Protein AF-A0A834KJ62-F1 (afdb_monomer)

Solvent-accessible surface area (backbone atoms only — not comparable to full-atom values): 16023 Å² total; per-residue (Å²): 138,80,84,69,92,61,85,84,54,62,65,62,52,54,47,49,52,50,50,52,52,50,51,53,49,52,54,54,53,52,51,51,51,50,52,54,55,56,50,65,75,70,58,94,83,66,61,70,68,59,56,52,49,53,50,54,64,64,46,53,60,53,54,55,52,50,54,50,51,51,54,52,52,50,53,53,52,52,52,37,53,55,49,54,51,51,47,53,53,50,50,55,52,54,51,60,69,68,33,67,65,63,60,49,52,66,72,54,63,88,76,61,90,85,70,48,72,62,58,53,49,53,52,51,50,53,51,51,52,51,50,54,50,50,52,50,52,53,50,53,50,52,52,51,50,49,52,51,49,52,49,35,63,70,44,14,59,56,50,50,53,52,50,51,51,40,49,53,52,41,37,53,42,54,52,48,52,53,50,51,66,74,68,63,84,61,91,64,60,68,62,58,48,53,53,46,52,48,53,43,49,51,44,49,49,50,52,50,51,54,40,51,53,47,39,53,40,51,49,58,53,48,60,46,29,69,76,63,80,52,86,85,86,75,67,37,40,78,78,78,44,65,54,44,76,66,47,55,55,52,50,53,50,50,38,51,52,54,46,53,50,51,52,66,56,58,54,53,60,58,54,54,51,53,53,53,54,52,57,55,65,73,72,110

Radius of gyration: 29.75 Å; Cα contacts (8 Å, |Δi|>4): 118; chains: 1; bounding box: 69×36×101 Å

pLDDT: mean 71.46, std 13.1, range [34.88, 92.62]

Structure (mmCIF, N/CA/C/O backbone):
data_AF-A0A834KJ62-F1
#
_entry.id   AF-A0A834KJ62-F1
#
loop_
_atom_site.group_PDB
_atom_site.id
_atom_site.type_symbol
_atom_site.label_atom_id
_atom_site.label_alt_id
_atom_site.label_comp_id
_atom_site.label_asym_id
_atom_site.label_entity_id
_atom_site.label_seq_id
_atom_site.pdbx_PDB_ins_code
_atom_site.Cartn_x
_atom_site.Cartn_y
_atom_site.Cartn_z
_atom_site.occupancy
_atom_site.B_iso_or_equiv
_atom_site.auth_seq_id
_atom_site.auth_comp_id
_atom_site.auth_asym_id
_atom_site.auth_atom_id
_atom_site.pdbx_PDB_model_num
ATOM 1 N N . MET A 1 1 ? -30.136 5.706 18.832 1.00 42.25 1 MET A N 1
ATOM 2 C CA . MET A 1 1 ? -28.657 5.672 18.931 1.00 42.25 1 MET A CA 1
ATOM 3 C C . MET A 1 1 ? -28.127 7.107 19.069 1.00 42.25 1 MET A C 1
ATOM 5 O O . MET A 1 1 ? -26.977 7.370 18.743 1.00 42.25 1 MET A O 1
ATOM 9 N N . ASP A 1 2 ? -28.955 8.012 19.619 1.00 34.88 2 ASP A N 1
ATOM 10 C CA . ASP A 1 2 ? -28.963 9.443 19.258 1.00 34.88 2 ASP A CA 1
ATOM 11 C C . ASP A 1 2 ? -28.634 10.376 20.434 1.00 34.88 2 ASP A C 1
ATOM 13 O O . ASP A 1 2 ? -28.698 11.594 20.314 1.00 34.88 2 ASP A O 1
ATOM 17 N N . GLU A 1 3 ? -28.251 9.825 21.588 1.00 39.47 3 GLU A N 1
ATOM 18 C CA . GLU A 1 3 ? -27.900 10.627 22.772 1.00 39.47 3 GLU A CA 1
ATOM 19 C C . GLU A 1 3 ? -26.407 10.962 22.875 1.00 39.47 3 GLU A C 1
ATOM 21 O O . GLU A 1 3 ? -25.995 11.725 23.749 1.00 39.47 3 GLU A O 1
ATOM 26 N N . LEU A 1 4 ? -25.571 10.437 21.977 1.00 44.69 4 LEU A N 1
ATOM 27 C CA . LEU A 1 4 ? -24.170 10.836 21.896 1.00 44.69 4 LEU A CA 1
ATOM 28 C C . LEU A 1 4 ? -24.024 11.949 20.864 1.00 44.69 4 LEU A C 1
ATOM 30 O O . LEU A 1 4 ? -23.833 11.683 19.682 1.00 44.69 4 LEU A O 1
ATOM 34 N N . LYS A 1 5 ? -24.097 13.200 21.339 1.00 43.69 5 LYS A N 1
ATOM 35 C CA . LYS A 1 5 ? -23.719 14.414 20.596 1.00 43.69 5 LYS A CA 1
ATOM 36 C C . LYS A 1 5 ? -22.241 14.345 20.189 1.00 43.69 5 LYS A C 1
ATOM 38 O O . LYS A 1 5 ? -21.373 14.933 20.826 1.00 43.69 5 LYS A O 1
ATOM 43 N N . VAL A 1 6 ? -21.957 13.595 19.137 1.00 52.00 6 VAL A N 1
ATOM 44 C CA . VAL A 1 6 ? -20.685 13.573 18.419 1.00 52.00 6 VAL A CA 1
ATOM 45 C C . VAL A 1 6 ? -20.952 14.284 17.094 1.00 52.00 6 VAL A C 1
ATOM 47 O O . VAL A 1 6 ? -21.962 13.979 16.462 1.00 52.00 6 VAL A O 1
ATOM 50 N N . PRO A 1 7 ? -20.122 15.252 16.666 1.00 47.78 7 PRO A N 1
ATOM 51 C CA . PRO A 1 7 ? -20.409 16.030 15.467 1.00 47.78 7 PRO A CA 1
ATOM 52 C C . PRO A 1 7 ? -20.560 15.110 14.249 1.00 47.78 7 PRO A C 1
ATOM 54 O O . PRO A 1 7 ? -19.663 14.324 13.933 1.00 47.78 7 PRO A O 1
ATOM 57 N N . GLU A 1 8 ? -21.701 15.233 13.569 1.00 54.62 8 GLU A N 1
ATOM 58 C CA . GLU A 1 8 ? -22.113 14.494 12.368 1.00 54.62 8 GLU A CA 1
ATOM 59 C C . GLU A 1 8 ? -21.290 14.887 11.124 1.00 54.62 8 GLU A C 1
ATOM 61 O O . GLU A 1 8 ? -21.818 15.181 10.058 1.00 54.62 8 GLU A O 1
ATOM 66 N N . ASN A 1 9 ? -19.961 14.889 11.219 1.00 56.56 9 ASN A N 1
ATOM 67 C CA . ASN A 1 9 ? -19.070 15.232 10.106 1.00 56.56 9 ASN A CA 1
ATOM 68 C C . ASN A 1 9 ? -18.623 14.002 9.291 1.00 56.56 9 ASN A C 1
ATOM 70 O O . ASN A 1 9 ? -17.607 14.021 8.599 1.00 56.56 9 ASN A O 1
ATOM 74 N N . TYR A 1 10 ? -19.379 12.901 9.362 1.00 55.84 10 TYR A N 1
ATOM 75 C CA . TYR A 1 10 ? -19.078 11.677 8.612 1.00 55.84 10 TYR A CA 1
ATOM 76 C C . TYR A 1 10 ? -19.325 11.846 7.114 1.00 55.84 10 TYR A C 1
ATOM 78 O O . TYR A 1 10 ? -18.516 11.405 6.298 1.00 55.84 10 TYR A O 1
ATOM 86 N N . ALA A 1 11 ? -20.432 12.500 6.751 1.00 58.38 11 ALA A N 1
ATOM 87 C CA . ALA A 1 11 ? -20.817 12.680 5.358 1.00 58.38 11 ALA A CA 1
ATOM 88 C C . ALA A 1 11 ? -19.858 13.628 4.627 1.00 58.38 11 ALA A C 1
ATOM 90 O O . ALA A 1 11 ? -19.481 13.360 3.491 1.00 58.38 11 ALA A O 1
ATOM 91 N N . SER A 1 12 ? -19.416 14.706 5.277 1.00 58.72 12 SER A N 1
ATOM 92 C CA . SER A 1 12 ? -18.475 15.677 4.705 1.00 58.72 12 SER A CA 1
ATOM 93 C C . SER A 1 12 ? -17.077 15.081 4.512 1.00 58.72 12 SER A C 1
ATOM 95 O O . SER A 1 12 ? -16.474 15.263 3.455 1.00 58.72 12 SER A O 1
ATOM 97 N N . LEU A 1 13 ? -16.586 14.296 5.475 1.00 61.84 13 LEU A N 1
ATOM 98 C CA . LEU A 1 13 ? -15.266 13.671 5.396 1.00 61.84 13 LEU A CA 1
ATOM 99 C C . LEU A 1 13 ? -15.230 12.481 4.425 1.00 61.84 13 LEU A C 1
ATOM 101 O O . LEU A 1 13 ? -14.272 12.339 3.668 1.00 61.84 13 LEU A O 1
ATOM 105 N N . SER A 1 14 ? -16.282 11.654 4.394 1.00 60.53 14 SER A N 1
ATOM 106 C CA . SER A 1 14 ? -16.424 10.590 3.391 1.00 60.53 14 SER A CA 1
ATOM 107 C C . SER A 1 14 ? -16.535 11.171 1.979 1.00 60.53 14 SER A C 1
ATOM 109 O O . SER A 1 14 ? -15.870 10.677 1.071 1.00 60.53 14 SER A O 1
ATOM 111 N N . ARG A 1 15 ? -17.286 12.267 1.798 1.00 63.56 15 ARG A N 1
ATOM 112 C CA . ARG A 1 15 ? -17.341 12.994 0.520 1.00 63.56 15 ARG A CA 1
ATOM 113 C C . ARG A 1 15 ? -15.974 13.541 0.123 1.00 63.56 15 ARG A C 1
ATOM 115 O O . ARG A 1 15 ? -15.580 13.355 -1.019 1.00 63.56 15 ARG A O 1
ATOM 122 N N . TYR A 1 16 ? -15.226 14.139 1.050 1.00 71.81 16 TYR A N 1
ATOM 123 C CA . TYR A 1 16 ? -13.869 14.619 0.777 1.00 71.81 16 TYR A CA 1
ATOM 124 C C . TYR A 1 16 ? -12.934 13.484 0.336 1.00 71.81 16 TYR A C 1
ATOM 126 O O . TYR A 1 16 ? -12.207 13.629 -0.640 1.00 71.81 16 TYR A O 1
ATOM 134 N N . GLN A 1 17 ? -12.989 12.324 0.994 1.00 67.19 17 GLN A N 1
ATOM 135 C CA . GLN A 1 17 ? -12.165 11.170 0.620 1.00 67.19 17 GLN A CA 1
ATOM 136 C C . GLN A 1 17 ? -12.540 10.593 -0.749 1.00 67.19 17 GLN A C 1
ATOM 138 O O . GLN A 1 17 ? -11.642 10.253 -1.517 1.00 67.19 17 GLN A O 1
ATOM 143 N N . CYS A 1 18 ? -13.832 10.543 -1.084 1.00 66.88 18 CYS A N 1
ATOM 144 C CA . CYS A 1 18 ? -14.279 10.175 -2.426 1.00 66.88 18 CYS A CA 1
ATOM 145 C C . CYS A 1 18 ? -13.816 11.191 -3.474 1.00 66.88 18 CYS A C 1
ATOM 147 O O . CYS A 1 18 ? -13.305 10.787 -4.509 1.00 66.88 18 CYS A O 1
ATOM 149 N N . ILE A 1 19 ? -13.913 12.495 -3.197 1.00 72.62 19 ILE A N 1
ATOM 150 C CA . ILE A 1 19 ? -13.455 13.548 -4.116 1.00 72.62 19 ILE A CA 1
ATOM 151 C C . ILE A 1 19 ? -11.943 13.451 -4.346 1.00 72.62 19 ILE A C 1
ATOM 153 O O . ILE A 1 19 ? -11.498 13.511 -5.487 1.00 72.62 19 ILE A O 1
ATOM 157 N N . VAL A 1 20 ? -11.150 13.243 -3.291 1.00 72.25 20 VAL A N 1
ATOM 158 C CA . VAL A 1 20 ? -9.691 13.078 -3.397 1.00 72.25 20 VAL A CA 1
ATOM 159 C C . VAL A 1 20 ? -9.326 11.802 -4.160 1.00 72.25 20 VAL A C 1
ATOM 161 O O . VAL A 1 20 ? -8.436 11.840 -5.004 1.00 72.25 20 VAL A O 1
ATOM 164 N N . GLY A 1 21 ? -10.018 10.687 -3.906 1.00 67.25 21 GLY A N 1
ATOM 165 C CA . GLY A 1 21 ? -9.810 9.434 -4.637 1.00 67.25 21 GLY A CA 1
ATOM 166 C C . GLY A 1 21 ? -10.155 9.557 -6.121 1.00 67.25 21 GLY A C 1
ATOM 167 O O . GLY A 1 21 ? -9.369 9.147 -6.972 1.00 67.25 21 GLY A O 1
ATOM 168 N N . VAL A 1 22 ? -11.283 10.200 -6.432 1.00 71.50 22 VAL A N 1
ATOM 169 C CA . VAL A 1 22 ? -11.714 10.494 -7.804 1.00 71.50 22 VAL A CA 1
ATOM 170 C C . VAL A 1 22 ? -10.705 11.415 -8.492 1.00 71.50 22 VAL A C 1
ATOM 172 O O . VAL A 1 22 ? -10.257 11.112 -9.593 1.00 71.50 22 VAL A O 1
ATOM 175 N N . PHE A 1 23 ? -10.259 12.482 -7.831 1.00 76.81 23 PHE A N 1
ATOM 176 C CA . PHE A 1 23 ? -9.253 13.392 -8.377 1.00 76.81 23 PHE A CA 1
ATOM 177 C C . PHE A 1 23 ? -7.919 12.685 -8.665 1.00 76.81 23 PHE A C 1
ATOM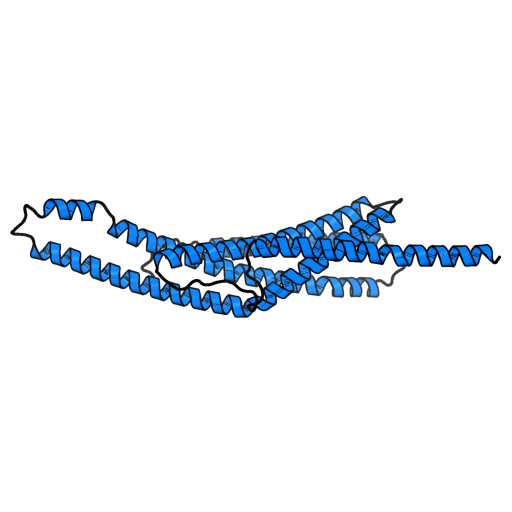 179 O O . PHE A 1 23 ? -7.372 12.834 -9.754 1.00 76.81 23 PHE A O 1
ATOM 186 N N . LEU A 1 24 ? -7.429 11.858 -7.734 1.00 69.25 24 LEU A N 1
ATOM 187 C CA . LEU A 1 24 ? -6.231 11.037 -7.942 1.00 69.25 24 LEU A CA 1
ATOM 188 C C . LEU A 1 24 ? -6.406 10.063 -9.112 1.00 69.25 24 LEU A C 1
ATOM 190 O O . LEU A 1 24 ? -5.485 9.909 -9.907 1.00 69.25 24 LEU A O 1
ATOM 194 N N . SER A 1 25 ? -7.585 9.450 -9.253 1.00 70.12 25 SER A N 1
ATOM 195 C CA . SER A 1 25 ? -7.869 8.544 -10.373 1.00 70.12 25 SER A CA 1
ATOM 196 C C . SER A 1 25 ? -7.876 9.267 -11.718 1.00 70.12 25 SER A C 1
ATOM 198 O O . SER A 1 25 ? -7.256 8.785 -12.659 1.00 70.12 25 SER A O 1
ATOM 200 N N . PHE A 1 26 ? -8.469 10.462 -11.797 1.00 73.75 26 PHE A N 1
ATOM 201 C CA . PHE A 1 26 ? -8.450 11.283 -13.009 1.00 73.75 26 PHE A CA 1
ATOM 202 C C . PHE A 1 26 ? -7.041 11.763 -13.366 1.00 73.75 26 PHE A C 1
ATOM 204 O O . PHE A 1 26 ? -6.698 11.807 -14.544 1.00 73.75 26 PHE A O 1
ATOM 211 N N . LEU A 1 27 ? -6.211 12.082 -12.370 1.00 72.38 27 LEU A N 1
ATOM 212 C CA . LEU A 1 27 ? -4.834 12.525 -12.587 1.00 72.38 27 LEU A CA 1
ATOM 213 C C . LEU A 1 27 ? -3.965 11.391 -13.157 1.00 72.38 27 LEU A C 1
ATOM 215 O O . LEU A 1 27 ? -3.217 11.610 -14.104 1.00 72.38 27 LEU A O 1
ATOM 219 N N . ILE A 1 28 ? -4.129 10.165 -12.651 1.00 70.25 28 ILE A N 1
ATOM 220 C CA . ILE A 1 28 ? -3.455 8.964 -13.177 1.00 70.25 28 ILE A CA 1
ATOM 221 C C . ILE A 1 28 ? -3.936 8.649 -14.599 1.00 70.25 28 ILE A C 1
ATOM 223 O O . ILE A 1 28 ? -3.129 8.365 -15.480 1.00 70.25 28 ILE A O 1
ATOM 227 N N . LEU A 1 29 ? -5.245 8.747 -14.843 1.00 71.31 29 LEU A N 1
ATOM 228 C CA . LEU A 1 29 ? -5.850 8.463 -16.146 1.00 71.31 29 LEU A CA 1
ATOM 229 C C . LEU A 1 29 ? -5.430 9.496 -17.208 1.00 71.31 29 LEU A C 1
ATOM 231 O O . LEU A 1 29 ? -5.171 9.132 -18.352 1.00 71.31 29 LEU A O 1
ATOM 235 N N . GLY A 1 30 ? -5.286 10.767 -16.818 1.00 70.44 30 GLY A N 1
ATOM 236 C CA . GLY A 1 30 ? -4.768 11.836 -17.675 1.00 70.44 30 GLY A CA 1
ATOM 237 C C . GLY A 1 30 ? -3.286 11.677 -18.024 1.00 70.44 30 GLY A C 1
ATOM 238 O O . GLY A 1 30 ? -2.901 11.911 -19.167 1.00 70.44 30 GLY A O 1
ATOM 239 N N . LEU A 1 31 ? -2.456 11.231 -17.078 1.00 65.88 31 LEU A N 1
ATOM 240 C CA . LEU A 1 31 ? -1.035 10.963 -17.334 1.00 65.88 31 LEU A CA 1
ATOM 241 C C . LEU A 1 31 ? -0.834 9.731 -18.221 1.00 65.88 31 LEU A C 1
ATOM 243 O O . LEU A 1 31 ? -0.012 9.763 -19.132 1.00 65.88 31 LEU A O 1
ATOM 247 N N . TYR A 1 32 ? -1.654 8.700 -18.028 1.00 70.38 32 TYR A N 1
ATOM 248 C CA . TYR A 1 32 ? -1.692 7.523 -18.892 1.00 70.38 32 TYR A CA 1
ATOM 249 C C . TYR A 1 32 ? -2.123 7.864 -20.328 1.00 70.38 32 TYR A C 1
ATOM 251 O O . TYR A 1 32 ? -1.510 7.399 -21.287 1.00 70.38 32 TYR A O 1
ATOM 259 N N . LEU A 1 33 ? -3.133 8.728 -20.494 1.00 67.44 33 LEU A N 1
ATOM 260 C CA . LEU A 1 33 ? -3.510 9.273 -21.804 1.00 67.44 33 LEU A CA 1
ATOM 261 C C . LEU A 1 33 ? -2.358 10.065 -22.440 1.00 67.44 33 LEU A C 1
ATOM 263 O O . LEU A 1 33 ? -2.152 9.974 -23.646 1.00 67.44 33 LEU A O 1
ATOM 267 N N . GLY A 1 34 ? -1.586 10.802 -21.636 1.00 66.50 34 GLY A N 1
ATOM 268 C CA . GLY A 1 34 ? -0.380 11.497 -22.085 1.00 66.50 34 GLY A CA 1
ATOM 269 C C . GLY A 1 34 ? 0.716 10.547 -22.580 1.00 66.50 34 GLY A C 1
ATOM 270 O O . GLY A 1 34 ? 1.279 10.778 -23.649 1.00 66.50 34 GLY A O 1
ATOM 271 N N . GLU A 1 35 ? 0.979 9.457 -21.853 1.00 67.25 35 GLU A N 1
ATOM 272 C CA . GLU A 1 35 ? 1.913 8.403 -22.280 1.00 67.25 35 GLU A CA 1
ATOM 273 C C . GLU A 1 35 ? 1.444 7.728 -23.578 1.00 67.25 35 GLU A C 1
ATOM 275 O O . GLU A 1 35 ? 2.234 7.603 -24.514 1.00 67.25 35 GLU A O 1
ATOM 280 N N . ALA A 1 36 ? 0.156 7.385 -23.680 1.00 64.81 36 ALA A N 1
ATOM 281 C CA . ALA A 1 36 ? -0.435 6.775 -24.874 1.00 64.81 36 ALA A CA 1
ATOM 282 C C . ALA A 1 36 ? -0.345 7.674 -26.112 1.00 64.81 36 ALA A C 1
ATOM 284 O O . ALA A 1 36 ? 0.004 7.206 -27.195 1.00 64.81 36 ALA A O 1
ATOM 285 N N . LEU A 1 37 ? -0.594 8.975 -25.949 1.00 65.69 37 LEU A N 1
ATOM 286 C CA . LEU A 1 37 ? -0.433 9.953 -27.026 1.00 65.69 37 LEU A CA 1
ATOM 287 C C . LEU A 1 37 ? 1.038 10.127 -27.425 1.00 65.69 37 LEU A C 1
ATOM 289 O O . LEU A 1 37 ? 1.331 10.281 -28.606 1.00 65.69 37 LEU A O 1
ATOM 293 N N . SER A 1 38 ? 1.967 10.055 -26.466 1.00 62.50 38 SER A N 1
ATOM 294 C CA . SER A 1 38 ? 3.403 10.177 -26.746 1.00 62.50 38 SER A CA 1
ATOM 295 C C . SER A 1 38 ? 3.986 8.971 -27.491 1.00 62.50 38 SER A C 1
ATOM 297 O O . SER A 1 38 ? 4.885 9.146 -28.307 1.00 62.50 38 SER A O 1
ATOM 299 N N . LEU A 1 39 ? 3.458 7.767 -27.254 1.00 61.03 39 LEU A N 1
ATOM 300 C CA . LEU A 1 39 ? 3.828 6.546 -27.978 1.00 61.03 39 LEU A CA 1
ATOM 301 C C . LEU A 1 39 ? 3.234 6.515 -29.392 1.00 61.03 39 LEU A C 1
ATOM 303 O O . LEU A 1 39 ? 3.897 6.061 -30.322 1.00 61.03 39 LEU A O 1
ATOM 307 N N . TYR A 1 40 ? 2.037 7.082 -29.577 1.00 63.12 40 TYR A N 1
ATOM 308 C CA . TYR A 1 40 ? 1.414 7.232 -30.896 1.00 63.12 40 TYR A CA 1
ATOM 309 C C . TYR A 1 40 ? 2.229 8.129 -31.850 1.00 63.12 40 TYR A C 1
ATOM 311 O O . TYR A 1 40 ? 2.177 7.945 -33.062 1.00 63.12 40 TYR A O 1
ATOM 319 N N . GLU A 1 41 ? 3.021 9.074 -31.326 1.00 60.59 41 GLU A N 1
ATOM 320 C CA . GLU A 1 41 ? 3.935 9.897 -32.136 1.00 60.59 41 GLU A CA 1
ATOM 321 C C . GLU A 1 41 ? 5.236 9.172 -32.543 1.00 60.59 41 GLU A C 1
ATOM 323 O O . GLU A 1 41 ? 5.924 9.645 -33.449 1.00 60.59 41 GLU A O 1
ATOM 328 N N . VAL A 1 42 ? 5.604 8.057 -31.894 1.00 57.53 42 VAL A N 1
ATOM 329 C CA . VAL A 1 42 ? 6.944 7.441 -32.018 1.00 57.53 42 VAL A CA 1
ATOM 330 C C . VAL A 1 42 ? 6.988 6.244 -32.977 1.00 57.53 42 VAL A C 1
ATOM 332 O O . VAL A 1 42 ? 8.054 5.962 -33.525 1.00 57.53 42 VAL A O 1
ATOM 335 N N . GLU A 1 43 ? 5.873 5.563 -33.258 1.00 57.66 43 GLU A N 1
ATOM 336 C CA . GLU A 1 43 ? 5.908 4.305 -34.019 1.00 57.66 43 GLU A CA 1
ATOM 337 C C . GLU A 1 43 ? 5.101 4.334 -35.320 1.00 57.66 43 GLU A C 1
ATOM 339 O O . GLU A 1 43 ? 3.878 4.268 -35.347 1.00 57.66 43 GLU A O 1
ATOM 344 N N . SER A 1 44 ? 5.829 4.342 -36.435 1.00 57.38 44 SER A N 1
ATOM 345 C CA . SER A 1 44 ? 5.319 4.208 -37.803 1.00 57.38 44 SER A CA 1
ATOM 346 C C . SER A 1 44 ? 5.345 2.762 -38.335 1.00 57.38 44 SER A C 1
ATOM 348 O O . SER A 1 44 ? 5.134 2.557 -39.529 1.00 57.38 44 SER A O 1
ATOM 350 N N . CYS A 1 45 ? 5.615 1.756 -37.485 1.00 54.53 45 CYS A N 1
ATOM 351 C CA . CYS A 1 45 ? 5.929 0.384 -37.929 1.00 54.53 45 CYS A CA 1
ATOM 352 C C . CYS A 1 45 ? 5.223 -0.760 -37.161 1.00 54.53 45 CYS A C 1
ATOM 354 O O . CYS A 1 45 ? 5.393 -1.920 -37.531 1.00 54.53 45 CYS A O 1
ATOM 356 N N . ILE A 1 46 ? 4.443 -0.478 -36.109 1.00 64.75 46 ILE A N 1
ATOM 357 C CA . ILE A 1 46 ? 3.722 -1.507 -35.332 1.00 64.75 46 ILE A CA 1
ATOM 358 C C . ILE A 1 46 ? 2.223 -1.429 -35.636 1.00 64.75 46 ILE A C 1
ATOM 360 O O . ILE A 1 46 ? 1.650 -0.343 -35.676 1.00 64.75 46 ILE A O 1
ATOM 364 N N . ASP A 1 47 ? 1.575 -2.582 -35.836 1.00 76.12 47 ASP A N 1
ATOM 365 C CA . ASP A 1 47 ? 0.125 -2.647 -36.030 1.00 76.12 47 ASP A CA 1
ATOM 366 C C . ASP A 1 47 ? -0.612 -2.025 -34.834 1.00 76.12 47 ASP A C 1
ATOM 368 O O . ASP A 1 47 ? -0.478 -2.478 -33.693 1.00 76.12 47 ASP A O 1
ATOM 372 N N . ASN A 1 48 ? -1.470 -1.039 -35.110 1.00 69.19 48 ASN A N 1
ATOM 373 C CA . ASN A 1 48 ? -2.270 -0.319 -34.109 1.00 69.19 48 ASN A CA 1
ATOM 374 C C . ASN A 1 48 ? -3.055 -1.252 -33.165 1.00 69.19 48 ASN A C 1
ATOM 376 O O . ASN A 1 48 ? -3.299 -0.919 -32.006 1.00 69.19 48 ASN A O 1
ATOM 380 N N . TYR A 1 49 ? -3.436 -2.439 -33.645 1.00 72.81 49 TYR A N 1
ATOM 381 C CA . TYR A 1 49 ? -4.116 -3.461 -32.850 1.00 72.81 49 TYR A CA 1
ATOM 382 C C . TYR A 1 49 ? -3.222 -4.062 -31.750 1.00 72.81 49 TYR A C 1
ATOM 384 O O . TYR A 1 49 ? -3.682 -4.308 -30.634 1.00 72.81 49 TYR A O 1
ATOM 392 N N . LEU A 1 50 ? -1.938 -4.276 -32.041 1.00 69.25 50 LEU A N 1
ATOM 393 C CA . LEU A 1 50 ? -0.981 -4.873 -31.111 1.00 69.25 50 LEU A CA 1
ATOM 394 C C . LEU A 1 50 ? -0.602 -3.879 -30.003 1.00 69.25 50 LEU A C 1
ATOM 396 O O . LEU A 1 50 ? -0.552 -4.259 -28.833 1.00 69.25 50 LEU A O 1
ATOM 400 N N . ILE A 1 51 ? -0.462 -2.595 -30.350 1.00 70.06 51 ILE A N 1
ATOM 401 C CA . ILE A 1 51 ? -0.277 -1.495 -29.388 1.00 70.06 51 ILE A CA 1
ATOM 402 C C . ILE A 1 51 ? -1.468 -1.417 -28.423 1.00 70.06 51 ILE A C 1
ATOM 404 O O . ILE A 1 51 ? -1.284 -1.376 -27.205 1.00 70.06 51 ILE A O 1
ATOM 408 N N . LEU A 1 52 ? -2.698 -1.460 -28.951 1.00 67.56 52 LEU A N 1
ATOM 409 C CA . LEU A 1 52 ? -3.916 -1.424 -28.140 1.00 67.56 52 LEU A CA 1
ATOM 410 C C . LEU A 1 52 ? -3.998 -2.622 -27.177 1.00 67.56 52 LEU A C 1
ATOM 412 O O . LEU A 1 52 ? -4.345 -2.450 -26.008 1.00 67.56 52 LEU A O 1
ATOM 416 N N . MET A 1 53 ? -3.632 -3.826 -27.632 1.00 69.25 53 MET A N 1
ATOM 417 C CA . MET A 1 53 ? -3.603 -5.013 -26.772 1.00 69.25 53 MET A CA 1
ATOM 418 C C . MET A 1 53 ? -2.570 -4.907 -25.649 1.00 69.25 53 MET A C 1
ATOM 420 O O . MET A 1 53 ? -2.906 -5.203 -24.502 1.00 69.25 53 MET A O 1
ATOM 424 N N . ILE A 1 54 ? -1.343 -4.460 -25.941 1.00 70.25 54 ILE A N 1
ATOM 425 C CA . ILE A 1 54 ? -0.306 -4.261 -24.915 1.00 70.25 54 ILE A CA 1
ATOM 426 C C . ILE A 1 54 ? -0.802 -3.269 -23.858 1.00 70.25 54 ILE A C 1
ATOM 428 O O . ILE A 1 54 ? -0.714 -3.545 -22.659 1.00 70.25 54 ILE A O 1
ATOM 432 N N . TYR A 1 55 ? -1.413 -2.165 -24.290 1.00 70.75 55 TYR A N 1
ATOM 433 C CA . TYR A 1 55 ? -1.972 -1.167 -23.386 1.00 70.75 55 TYR A CA 1
ATOM 434 C C . TYR A 1 55 ? -3.096 -1.719 -22.506 1.00 70.75 55 TYR A C 1
ATOM 436 O O . TYR A 1 55 ? -3.062 -1.559 -21.286 1.00 70.75 55 TYR A O 1
ATOM 444 N N . CYS A 1 56 ? -4.067 -2.428 -23.084 1.00 66.50 56 CYS A N 1
ATOM 445 C CA . CYS A 1 56 ? -5.153 -3.030 -22.314 1.00 66.50 56 CYS A CA 1
ATOM 446 C C . CYS A 1 56 ? -4.645 -4.055 -21.286 1.00 66.50 56 CYS A C 1
ATOM 448 O O . CYS A 1 56 ? -5.167 -4.108 -20.169 1.00 66.50 56 CYS A O 1
ATOM 450 N N . VAL A 1 57 ? -3.634 -4.856 -21.630 1.00 71.81 57 VAL A N 1
ATOM 451 C CA . VAL A 1 57 ? -3.075 -5.875 -20.728 1.00 71.81 57 VAL A CA 1
ATOM 452 C C . VAL A 1 57 ? -2.310 -5.240 -19.564 1.00 71.81 57 VAL A C 1
ATOM 454 O O . VAL A 1 57 ? -2.461 -5.691 -18.431 1.00 71.81 57 VAL A O 1
ATOM 457 N N . TYR A 1 58 ? -1.552 -4.168 -19.806 1.00 69.81 58 TYR A N 1
ATOM 458 C CA . TYR A 1 58 ? -0.836 -3.455 -18.743 1.00 69.81 58 TYR A CA 1
ATOM 459 C C . TYR A 1 58 ? -1.760 -2.613 -17.852 1.00 69.81 58 TYR A C 1
ATOM 461 O O . TYR A 1 58 ? -1.523 -2.497 -16.651 1.00 69.81 58 TYR A O 1
ATOM 469 N N . PHE A 1 59 ? -2.828 -2.044 -18.412 1.00 69.56 59 PHE A N 1
ATOM 470 C CA . PHE A 1 59 ? -3.662 -1.063 -17.717 1.00 69.56 59 PHE A CA 1
ATOM 471 C C . PHE A 1 59 ? -4.744 -1.675 -16.823 1.00 69.56 59 PHE A C 1
ATOM 473 O O . PHE A 1 59 ? -4.987 -1.187 -15.717 1.00 69.56 59 PHE A O 1
ATOM 480 N N . ASN A 1 60 ? -5.380 -2.765 -17.263 1.00 67.75 60 ASN A N 1
ATOM 481 C CA . ASN A 1 60 ? -6.464 -3.397 -16.504 1.00 67.75 60 ASN A CA 1
ATOM 482 C C . ASN A 1 60 ? -6.058 -3.802 -15.070 1.00 67.75 60 ASN A C 1
ATOM 484 O O . ASN A 1 60 ? -6.797 -3.478 -14.136 1.00 67.75 60 ASN A O 1
ATOM 488 N N . PRO A 1 61 ? -4.887 -4.432 -14.837 1.00 75.81 61 PRO A N 1
ATOM 489 C CA . PRO A 1 61 ? -4.440 -4.758 -13.487 1.00 75.81 61 PRO A CA 1
ATOM 490 C C . PRO A 1 61 ? -4.270 -3.515 -12.606 1.00 75.81 61 PRO A C 1
ATOM 492 O O . PRO A 1 61 ? -4.625 -3.552 -11.433 1.00 75.81 61 PRO A O 1
ATOM 495 N N . LEU A 1 62 ? -3.789 -2.394 -13.151 1.00 72.44 62 LEU A N 1
ATOM 496 C CA . LEU A 1 62 ? -3.546 -1.174 -12.375 1.00 72.44 62 LEU A CA 1
ATOM 497 C C . LEU A 1 62 ? -4.834 -0.561 -11.834 1.00 72.44 62 LEU A C 1
ATOM 499 O O . LEU A 1 62 ? -4.899 -0.216 -10.652 1.00 72.44 62 LEU A O 1
ATOM 503 N N . ILE A 1 63 ? -5.873 -0.480 -12.668 1.00 73.06 63 ILE A N 1
ATOM 504 C CA . ILE A 1 63 ? -7.176 0.041 -12.240 1.00 73.06 63 ILE A CA 1
ATOM 505 C C . ILE A 1 63 ? -7.773 -0.848 -11.150 1.00 73.06 63 ILE A C 1
ATOM 507 O O . ILE A 1 63 ? -8.229 -0.345 -10.123 1.00 73.06 63 ILE A O 1
ATOM 511 N N . VAL A 1 64 ? -7.753 -2.169 -11.352 1.00 78.31 64 VAL A N 1
ATOM 512 C CA . VAL A 1 64 ? -8.307 -3.123 -10.381 1.00 78.31 64 VAL A CA 1
ATOM 513 C C . VAL A 1 64 ? -7.587 -2.998 -9.040 1.00 78.31 64 VAL A C 1
ATOM 515 O O . VAL A 1 64 ? -8.238 -2.929 -7.996 1.00 78.31 64 VAL A O 1
ATOM 518 N N . MET A 1 65 ? -6.257 -2.883 -9.058 1.00 79.50 65 MET A N 1
ATOM 519 C CA . MET A 1 65 ? -5.460 -2.698 -7.846 1.00 79.50 65 MET A CA 1
ATOM 520 C C . MET A 1 65 ? -5.749 -1.355 -7.165 1.00 79.50 65 MET A C 1
ATOM 522 O O . MET A 1 65 ? -5.878 -1.314 -5.945 1.00 79.50 65 MET A O 1
ATOM 526 N N . MET A 1 66 ? -5.945 -0.280 -7.930 1.00 77.12 66 MET A N 1
ATOM 527 C CA . MET A 1 66 ? -6.303 1.031 -7.384 1.00 77.12 66 MET A CA 1
ATOM 528 C C . MET A 1 66 ? -7.683 1.032 -6.707 1.00 77.12 66 MET A C 1
ATOM 530 O O . MET A 1 66 ? -7.829 1.560 -5.603 1.00 77.12 66 MET A O 1
ATOM 534 N N . ILE A 1 67 ? -8.698 0.434 -7.340 1.00 80.06 67 ILE A N 1
ATOM 535 C CA . ILE A 1 67 ? -10.056 0.322 -6.774 1.00 80.06 67 ILE A CA 1
ATOM 536 C C . ILE A 1 67 ? -10.030 -0.512 -5.487 1.00 80.06 67 ILE A C 1
ATOM 538 O O . ILE A 1 67 ? -10.666 -0.163 -4.486 1.00 80.06 67 ILE A O 1
ATOM 542 N N . SER A 1 68 ? -9.267 -1.603 -5.516 1.00 82.06 68 SER A N 1
ATOM 543 C CA . SER A 1 68 ? -8.999 -2.477 -4.377 1.00 82.06 68 SER A CA 1
ATOM 544 C C . SER A 1 68 ? -8.398 -1.697 -3.198 1.00 82.06 68 SER A C 1
ATOM 546 O O . SER A 1 68 ? -8.959 -1.720 -2.098 1.00 82.06 68 SER A O 1
ATOM 548 N N . ASP A 1 69 ? -7.323 -0.938 -3.430 1.00 82.88 69 ASP A N 1
ATOM 549 C CA . ASP A 1 69 ? -6.671 -0.138 -2.388 1.00 82.88 69 ASP A CA 1
ATOM 550 C C . ASP A 1 69 ? -7.599 0.948 -1.840 1.00 82.88 69 ASP A C 1
ATOM 552 O O . ASP A 1 69 ? -7.659 1.171 -0.631 1.00 82.88 69 ASP A O 1
ATOM 556 N N . PHE A 1 70 ? -8.361 1.612 -2.713 1.00 81.94 70 PHE A N 1
ATOM 557 C CA . PHE A 1 70 ? -9.310 2.645 -2.304 1.00 81.94 70 PHE A CA 1
ATOM 558 C C . PHE A 1 70 ? -10.402 2.081 -1.391 1.00 81.94 70 PHE A C 1
ATOM 560 O O . PHE A 1 70 ? -10.713 2.672 -0.355 1.00 81.94 70 PHE A O 1
ATOM 567 N N . THR A 1 71 ? -10.947 0.915 -1.742 1.00 84.69 71 THR A N 1
ATOM 568 C CA . THR A 1 71 ? -11.989 0.244 -0.957 1.00 84.69 71 THR A CA 1
ATOM 569 C C . THR A 1 71 ? -11.455 -0.146 0.419 1.00 84.69 71 THR A C 1
ATOM 571 O O . THR A 1 71 ? -12.093 0.124 1.435 1.00 84.69 71 THR A O 1
ATOM 574 N N . PHE A 1 72 ? -10.246 -0.702 0.479 1.00 85.06 72 PHE A N 1
ATOM 575 C CA . PHE A 1 72 ? -9.591 -1.022 1.743 1.00 85.06 72 PHE A CA 1
ATOM 576 C C . PHE A 1 72 ? -9.346 0.225 2.614 1.00 85.06 72 PHE A C 1
ATOM 578 O O . PHE A 1 72 ? -9.721 0.261 3.792 1.00 85.06 72 PHE A O 1
ATOM 585 N N . LEU A 1 73 ? -8.761 1.277 2.030 1.00 81.94 73 LEU A N 1
ATOM 586 C CA . LEU A 1 73 ? -8.473 2.532 2.726 1.00 81.94 73 LEU A CA 1
ATOM 587 C C . LEU A 1 73 ? -9.738 3.190 3.276 1.00 81.94 73 LEU A C 1
ATOM 589 O O . LEU A 1 73 ? -9.708 3.754 4.373 1.00 81.94 73 LEU A O 1
ATOM 593 N N . PHE A 1 74 ? -10.841 3.110 2.533 1.00 83.44 74 PHE A N 1
ATOM 594 C CA . PHE A 1 74 ? -12.143 3.597 2.968 1.00 83.44 74 PHE A CA 1
ATOM 595 C C . PHE A 1 74 ? -12.601 2.892 4.252 1.00 83.44 74 PHE A C 1
ATOM 597 O O . PHE A 1 74 ? -12.891 3.561 5.249 1.00 83.44 74 PHE A O 1
ATOM 604 N N . TRP A 1 75 ? -12.592 1.555 4.271 1.00 84.75 75 TRP A N 1
ATOM 605 C CA . TRP A 1 75 ? -13.032 0.776 5.432 1.00 84.75 75 TRP A CA 1
ATOM 606 C C . TRP A 1 75 ? -12.154 0.996 6.666 1.00 84.75 75 TRP A C 1
ATOM 608 O O . TRP A 1 75 ? -12.680 1.229 7.757 1.00 84.75 75 TRP A O 1
ATOM 618 N N . ILE A 1 76 ? -10.826 0.997 6.515 1.00 83.69 76 ILE A N 1
ATOM 619 C CA . ILE A 1 76 ? -9.918 1.243 7.646 1.00 83.69 76 ILE A CA 1
ATOM 620 C C . ILE A 1 76 ? -10.090 2.651 8.212 1.00 83.69 76 ILE A C 1
ATOM 622 O O . ILE A 1 76 ? -10.171 2.826 9.430 1.00 83.69 76 ILE A O 1
ATOM 626 N N . ARG A 1 77 ? -10.181 3.673 7.356 1.00 81.75 77 ARG A N 1
ATOM 627 C CA . ARG A 1 77 ? -10.386 5.051 7.823 1.00 81.75 77 ARG A CA 1
ATOM 628 C C . ARG A 1 77 ? -11.717 5.202 8.542 1.00 81.75 77 ARG A C 1
ATOM 630 O O . ARG A 1 77 ? -11.770 5.882 9.566 1.00 81.75 77 ARG A O 1
ATOM 637 N N . TYR A 1 78 ? -12.764 4.551 8.041 1.00 83.31 78 TYR A N 1
ATOM 638 C CA . TYR A 1 78 ? -14.064 4.526 8.698 1.00 83.31 78 TYR A CA 1
ATOM 639 C C . TYR A 1 78 ? -13.973 3.939 10.113 1.00 83.31 78 TYR A C 1
ATOM 641 O O . TYR A 1 78 ? -14.410 4.583 11.071 1.00 83.31 78 TYR A O 1
ATOM 649 N N . ILE A 1 79 ? -13.339 2.769 10.264 1.00 82.75 79 ILE A N 1
ATOM 650 C CA . ILE A 1 79 ? -13.095 2.154 11.575 1.00 82.75 79 ILE A CA 1
ATOM 651 C C . ILE A 1 79 ? -12.322 3.108 12.489 1.00 82.75 79 ILE A C 1
ATOM 653 O O . ILE A 1 79 ? -12.731 3.341 13.627 1.00 82.75 79 ILE A O 1
ATOM 657 N N . ARG A 1 80 ? -11.227 3.693 11.990 1.00 82.88 80 ARG A N 1
ATOM 658 C CA . ARG A 1 80 ? -10.386 4.610 12.765 1.00 82.88 80 ARG A CA 1
ATOM 659 C C . ARG A 1 80 ? -11.193 5.779 13.323 1.00 82.88 80 ARG A C 1
ATOM 661 O O . ARG A 1 80 ? -11.086 6.080 14.505 1.00 82.88 80 ARG A O 1
ATOM 668 N N . ILE A 1 81 ? -12.019 6.427 12.501 1.00 79.88 81 ILE A N 1
ATOM 669 C CA . ILE A 1 81 ? -12.856 7.554 12.944 1.00 79.88 81 ILE A CA 1
ATOM 670 C C . ILE A 1 81 ? -13.803 7.116 14.063 1.00 79.88 81 ILE A C 1
ATOM 672 O O . ILE A 1 81 ? -13.964 7.832 15.052 1.00 79.88 81 ILE A O 1
ATOM 676 N N . LYS A 1 82 ? -14.412 5.934 13.927 1.00 83.31 82 LYS A N 1
ATOM 677 C CA . LYS A 1 82 ? -15.301 5.392 14.956 1.00 83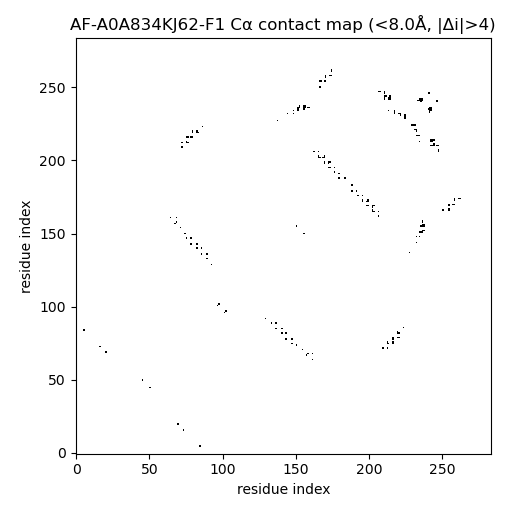.31 82 LYS A CA 1
ATOM 678 C C . LYS A 1 82 ? -14.557 5.121 16.267 1.00 83.31 82 LYS A C 1
ATOM 680 O O . LYS A 1 82 ? -15.102 5.440 17.322 1.00 83.31 82 LYS A O 1
ATOM 685 N N . PHE A 1 83 ? -13.313 4.640 16.216 1.00 82.12 83 PHE A N 1
ATOM 686 C CA . PHE A 1 83 ? -12.460 4.535 17.406 1.00 82.12 83 PHE A CA 1
ATOM 687 C C . PHE A 1 83 ? -12.138 5.901 18.013 1.00 82.12 83 PHE A C 1
ATOM 689 O O . PHE A 1 83 ? -12.365 6.090 19.200 1.00 82.12 83 PHE A O 1
ATOM 696 N N . VAL A 1 84 ? -11.712 6.886 17.216 1.00 80.38 84 VAL A N 1
ATOM 697 C CA . VAL A 1 84 ? -11.405 8.245 17.708 1.00 80.38 84 VAL A CA 1
ATOM 698 C C . VAL A 1 84 ? -12.593 8.852 18.461 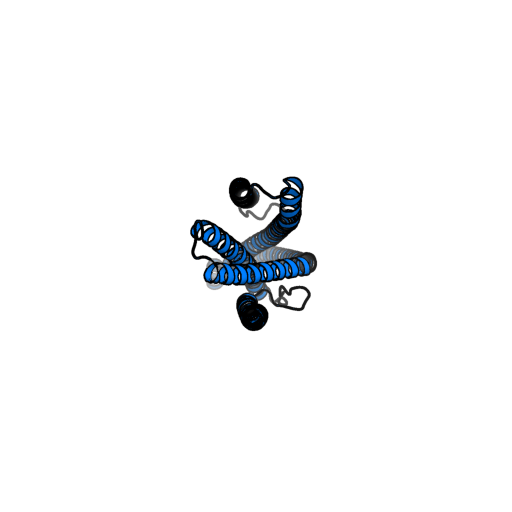1.00 80.38 84 VAL A C 1
ATOM 700 O O . VAL A 1 84 ? -12.435 9.451 19.524 1.00 80.38 84 VAL A O 1
ATOM 703 N N . GLN A 1 85 ? -13.807 8.666 17.949 1.00 81.00 85 GLN A N 1
ATOM 704 C CA . GLN A 1 85 ? -15.018 9.174 18.593 1.00 81.00 85 GLN A CA 1
ATOM 705 C C . GLN A 1 85 ? -15.347 8.434 19.883 1.00 81.00 85 GLN A C 1
ATOM 707 O O . GLN A 1 85 ? -15.718 9.061 20.874 1.00 81.00 85 GLN A O 1
ATOM 712 N N . LEU A 1 86 ? -15.188 7.112 19.885 1.00 80.94 86 LEU A N 1
ATOM 713 C CA . LEU A 1 86 ? -15.381 6.312 21.085 1.00 80.94 86 LEU A CA 1
ATOM 714 C C . LEU A 1 86 ? -14.370 6.697 22.176 1.00 80.94 86 LEU A C 1
ATOM 716 O O . LEU A 1 86 ? -14.749 6.838 23.339 1.00 80.94 86 LEU A O 1
ATOM 720 N N . ASN A 1 87 ? -13.119 6.955 21.789 1.00 77.88 87 ASN A N 1
ATOM 721 C CA . ASN A 1 87 ? -12.051 7.423 22.670 1.00 77.88 87 ASN A CA 1
ATOM 722 C C . ASN A 1 87 ? -12.383 8.803 23.255 1.00 77.88 87 ASN A C 1
ATOM 724 O O . ASN A 1 87 ? -12.254 8.999 24.462 1.00 77.88 87 ASN A O 1
ATOM 728 N N . ALA A 1 88 ? -12.874 9.741 22.438 1.00 80.25 88 ALA A N 1
ATOM 729 C CA . ALA A 1 88 ? -13.277 11.073 22.895 1.00 80.25 88 ALA A CA 1
ATOM 730 C C . ALA A 1 88 ? -14.425 11.013 23.919 1.00 80.25 88 ALA A C 1
ATOM 732 O O . ALA A 1 88 ? -14.397 11.686 24.953 1.00 80.25 88 ALA A O 1
ATOM 733 N N . VAL A 1 89 ? -15.418 10.157 23.668 1.00 79.19 89 VAL A N 1
ATOM 734 C CA . VAL A 1 89 ? -16.532 9.912 24.592 1.00 79.19 89 VAL A CA 1
ATOM 735 C C . VAL A 1 89 ? -16.028 9.313 25.904 1.00 79.19 89 VAL A C 1
ATOM 737 O O . VAL A 1 89 ? -16.406 9.788 26.977 1.00 79.19 89 VAL A O 1
ATOM 740 N N . LEU A 1 90 ? -15.151 8.308 25.842 1.00 76.06 90 LEU A N 1
ATOM 741 C CA . LEU A 1 90 ? -14.576 7.693 27.036 1.00 76.06 90 LEU A CA 1
ATOM 742 C C . LEU A 1 90 ? -13.772 8.709 27.860 1.00 76.06 90 LEU A C 1
ATOM 744 O O . LEU A 1 90 ? -13.971 8.806 29.071 1.00 76.06 90 LEU A O 1
ATOM 748 N N . GLN A 1 91 ? -12.935 9.519 27.209 1.00 75.12 91 GLN A N 1
ATOM 749 C CA . GLN A 1 91 ? -12.184 10.588 27.871 1.00 75.12 91 GLN A CA 1
ATOM 750 C C . GLN A 1 91 ? -13.109 11.597 28.559 1.00 75.12 91 GLN A C 1
ATOM 752 O O . GLN A 1 91 ? -12.851 11.968 29.702 1.00 75.12 91 GLN A O 1
ATOM 757 N N . SER A 1 92 ? -14.218 11.993 27.923 1.00 74.44 92 SER A N 1
ATOM 758 C CA . SER A 1 92 ? -15.203 12.897 28.538 1.00 74.44 92 SER A CA 1
ATOM 759 C C . SER A 1 92 ? -15.865 12.303 29.792 1.00 74.44 92 SER A C 1
ATOM 761 O O . SER A 1 92 ? -16.132 13.016 30.762 1.00 74.44 92 SER A O 1
ATOM 763 N N . MET A 1 93 ? -16.077 10.982 29.831 1.00 68.94 93 MET A N 1
ATOM 764 C CA . MET A 1 93 ? -16.592 10.301 31.023 1.00 68.94 93 MET A CA 1
ATOM 765 C C . MET A 1 93 ? -15.547 10.245 32.143 1.00 68.94 93 MET A C 1
ATOM 767 O O . MET A 1 93 ? -15.873 10.521 33.298 1.00 68.94 93 MET A O 1
ATOM 771 N N . LEU A 1 94 ? -14.285 9.951 31.814 1.00 66.25 94 LEU A N 1
ATOM 772 C CA . LEU A 1 94 ? -13.185 9.913 32.784 1.00 66.25 94 LEU A CA 1
ATOM 773 C C . LEU A 1 94 ? -12.908 11.291 33.409 1.00 66.25 94 LEU A C 1
ATOM 775 O O . LEU A 1 94 ? -12.687 11.390 34.617 1.00 66.25 94 LEU A O 1
ATOM 779 N N . THR A 1 95 ? -12.965 12.371 32.626 1.00 63.75 95 THR A N 1
ATOM 780 C CA . THR A 1 95 ? -12.782 13.740 33.142 1.00 63.75 95 THR A CA 1
ATOM 781 C C . THR A 1 95 ? -13.959 14.207 33.999 1.00 63.75 95 THR A C 1
ATOM 783 O O . THR A 1 95 ? -13.753 14.938 34.967 1.00 63.75 95 THR A O 1
ATOM 786 N N . THR A 1 96 ? -15.176 13.732 33.717 1.00 58.94 96 THR A N 1
ATOM 787 C CA . THR A 1 96 ? -16.358 14.002 34.553 1.00 58.94 96 THR A CA 1
ATOM 788 C C . THR A 1 96 ? -16.233 13.352 35.935 1.00 58.94 96 THR A C 1
ATOM 790 O O . THR A 1 96 ? -16.594 13.972 36.936 1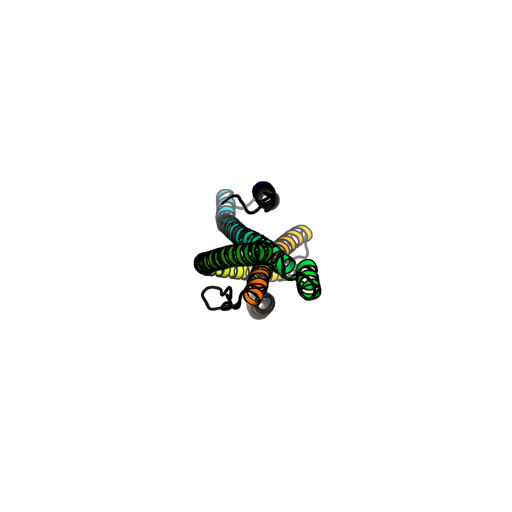.00 58.94 96 THR A O 1
ATOM 793 N N . ILE A 1 97 ? -15.675 12.137 36.013 1.00 54.34 97 ILE A N 1
ATOM 794 C CA . ILE A 1 97 ? -15.417 11.429 37.281 1.00 54.34 97 ILE A CA 1
ATOM 795 C C . ILE A 1 97 ? -14.336 12.148 38.107 1.00 54.34 97 ILE A C 1
ATOM 797 O O . ILE A 1 97 ? -14.478 12.292 39.319 1.00 54.34 97 ILE A O 1
ATOM 801 N N . ASN A 1 98 ? -13.293 12.665 37.451 1.00 45.66 98 ASN A N 1
ATOM 802 C CA . ASN A 1 98 ? -12.176 13.361 38.102 1.00 45.66 98 ASN A CA 1
ATOM 803 C C . ASN A 1 98 ? -12.414 14.869 38.332 1.00 45.66 98 ASN A C 1
ATOM 805 O O . ASN A 1 98 ? -11.500 15.582 38.753 1.00 45.66 98 ASN A O 1
ATOM 809 N N . SER A 1 99 ? -13.626 15.372 38.069 1.00 41.12 99 SER A N 1
ATOM 810 C CA . SER A 1 99 ? -13.971 16.785 38.245 1.00 41.12 99 SER A CA 1
ATOM 811 C C . SER A 1 99 ? -13.784 17.240 39.706 1.00 41.12 99 SER A C 1
ATOM 813 O O . SER A 1 99 ? -14.234 16.555 40.635 1.00 41.12 99 SER A O 1
ATOM 815 N N . PRO A 1 100 ? -13.184 18.425 39.957 1.00 46.16 100 PRO A N 1
ATOM 816 C CA . PRO A 1 100 ? -12.923 18.943 41.304 1.00 46.16 100 PRO A CA 1
ATOM 817 C C . PRO A 1 100 ? -14.191 19.173 42.138 1.00 46.16 100 PRO A C 1
ATOM 819 O O . PRO A 1 100 ? -14.087 19.344 43.352 1.00 46.16 100 PRO A O 1
ATOM 822 N N . GLN A 1 101 ? -15.384 19.128 41.534 1.00 48.25 101 GLN A N 1
ATOM 823 C CA . GLN A 1 101 ? -16.647 19.111 42.273 1.00 48.25 101 GLN A CA 1
ATOM 824 C C . GLN A 1 101 ? -16.778 17.854 43.147 1.00 48.25 101 GLN A C 1
ATOM 826 O O . GLN A 1 101 ? -17.149 17.978 44.307 1.00 48.25 101 GLN A O 1
ATOM 831 N N . HIS A 1 102 ? -16.365 16.672 42.675 1.00 46.59 102 HIS A N 1
ATOM 832 C CA . HIS A 1 102 ? -16.422 15.440 43.476 1.00 46.59 102 HIS A CA 1
ATOM 833 C C . HIS A 1 102 ? -15.388 15.439 44.620 1.00 46.59 102 HIS A C 1
ATOM 835 O O . HIS A 1 102 ? -15.630 14.892 45.696 1.00 46.59 102 HIS A O 1
ATOM 841 N N . LYS A 1 103 ? -14.249 16.120 44.416 1.00 43.44 103 LYS A N 1
ATOM 842 C CA . LYS A 1 103 ? -13.205 16.332 45.435 1.00 43.44 103 LYS A CA 1
ATOM 843 C C . LYS A 1 103 ? -13.583 17.425 46.451 1.00 43.44 103 LYS A C 1
ATOM 845 O O . LYS A 1 103 ? -13.190 17.329 47.610 1.00 43.44 103 LYS A O 1
ATOM 850 N N . ARG A 1 104 ? -14.367 18.439 46.050 1.00 48.56 104 ARG A N 1
ATOM 851 C CA . ARG A 1 104 ? -14.962 19.444 46.958 1.00 48.56 104 ARG A CA 1
ATOM 852 C C . ARG A 1 104 ? -16.112 18.876 47.786 1.00 48.56 104 ARG A C 1
ATOM 854 O O . ARG A 1 104 ? -16.188 19.200 48.962 1.00 48.56 104 ARG A O 1
ATOM 861 N N . VAL A 1 105 ? -16.942 18.000 47.219 1.00 49.12 105 VAL A N 1
ATOM 862 C CA . VAL A 1 105 ? -18.047 17.344 47.946 1.00 49.12 105 VAL A CA 1
ATOM 863 C C . VAL A 1 105 ? -17.519 16.447 49.074 1.00 49.12 105 VAL A C 1
ATOM 865 O O . VAL A 1 105 ? -18.064 16.466 50.170 1.00 49.12 105 VAL A O 1
ATOM 868 N N . LEU A 1 106 ? -16.390 15.756 48.869 1.00 48.03 106 LEU A N 1
ATOM 869 C CA . LEU A 1 106 ? -15.713 14.997 49.934 1.00 48.03 106 LEU A CA 1
ATOM 870 C C . LEU A 1 106 ? -15.147 15.879 51.059 1.00 48.03 106 LEU A C 1
ATOM 872 O O . LEU A 1 106 ? -15.110 15.436 52.199 1.00 48.03 106 LEU A O 1
ATOM 876 N N . LYS A 1 107 ? -14.746 17.123 50.763 1.00 44.38 107 LYS A N 1
ATOM 877 C CA . LYS A 1 107 ? -14.284 18.100 51.768 1.00 44.38 107 LYS A CA 1
ATOM 878 C C . LYS A 1 107 ? -15.417 18.824 52.502 1.00 44.38 107 LYS A C 1
ATOM 880 O O . LYS A 1 107 ? -15.146 19.526 53.465 1.00 44.38 107 LYS A O 1
ATOM 885 N N . MET A 1 108 ? -16.658 18.689 52.038 1.00 49.50 108 MET A N 1
ATOM 886 C CA . MET A 1 108 ? -17.832 19.343 52.630 1.00 49.50 108 MET A CA 1
ATOM 887 C C . MET A 1 108 ? -18.667 18.377 53.487 1.00 49.50 108 MET A C 1
ATOM 889 O O . MET A 1 108 ? -19.656 18.790 54.085 1.00 49.50 108 MET A O 1
ATOM 893 N N . LYS A 1 109 ? -18.244 17.104 53.566 1.00 46.94 109 LYS A N 1
ATOM 894 C CA . LYS A 1 109 ? -18.891 16.019 54.316 1.00 46.94 109 LYS A CA 1
ATOM 895 C C . LYS A 1 109 ? -18.864 16.208 55.838 1.00 46.94 109 LYS A C 1
ATOM 897 O O . LYS A 1 109 ? -19.659 15.577 56.521 1.00 46.94 109 LYS A O 1
ATOM 902 N N . ASP A 1 110 ? -18.041 17.112 56.356 1.00 53.97 110 ASP A N 1
ATOM 903 C CA . ASP A 1 110 ? -17.915 17.298 57.805 1.00 53.97 110 ASP A CA 1
ATOM 904 C C . ASP A 1 110 ? -19.022 18.183 58.414 1.00 53.97 110 ASP A C 1
ATOM 906 O O . ASP A 1 110 ? -18.993 18.420 59.613 1.00 53.97 110 ASP A O 1
ATOM 910 N N . ASN A 1 111 ? -19.997 18.675 57.626 1.00 52.16 111 ASN A N 1
ATOM 911 C CA . ASN A 1 111 ? -20.925 19.721 58.092 1.00 52.16 111 ASN A CA 1
ATOM 912 C C . ASN A 1 111 ? -22.421 19.572 57.733 1.00 52.16 111 ASN A C 1
ATOM 914 O O . ASN A 1 111 ? -23.145 20.560 57.818 1.00 52.16 111 ASN A O 1
ATOM 918 N N . TRP A 1 112 ? -22.924 18.399 57.332 1.00 53.50 112 TRP A N 1
ATOM 919 C CA . TRP A 1 112 ? -24.333 18.280 56.904 1.00 53.50 112 TRP A CA 1
ATOM 920 C C . TRP A 1 112 ? -24.998 16.989 57.386 1.00 53.50 112 TRP A C 1
ATOM 922 O O . TRP A 1 112 ? -24.966 15.977 56.686 1.00 53.50 112 TRP A O 1
ATOM 932 N N . GLU A 1 113 ? -25.625 17.032 58.564 1.00 52.66 113 GLU A N 1
ATOM 933 C CA . GLU A 1 113 ? -26.417 15.910 59.092 1.00 52.66 113 GLU A CA 1
ATOM 934 C C . GLU A 1 113 ? -27.901 15.912 58.679 1.00 52.66 113 GLU A C 1
ATOM 936 O O . GLU A 1 113 ? -28.510 14.854 58.768 1.00 52.66 113 GLU A O 1
ATOM 941 N N . ASP A 1 114 ? -28.466 16.980 58.094 1.00 52.72 114 ASP A N 1
ATOM 942 C CA . ASP A 1 114 ? -29.930 17.028 57.856 1.00 52.72 114 ASP A CA 1
ATOM 943 C C . ASP A 1 114 ? -30.428 17.002 56.387 1.00 52.72 114 ASP A C 1
ATOM 945 O O . ASP A 1 114 ? -31.585 16.666 56.160 1.00 52.72 114 ASP A O 1
ATOM 949 N N . ASP A 1 115 ? -29.586 17.206 55.360 1.00 50.62 115 ASP A N 1
ATOM 950 C CA . ASP A 1 115 ? -30.001 17.163 53.924 1.00 50.62 115 ASP A CA 1
ATOM 951 C C . ASP A 1 115 ? -29.407 15.966 53.129 1.00 50.62 115 ASP A C 1
ATOM 953 O O . ASP A 1 115 ? -29.425 15.884 51.894 1.00 50.62 115 ASP A O 1
ATOM 957 N N . SER A 1 116 ? -28.830 15.007 53.855 1.00 54.72 116 SER A N 1
ATOM 958 C CA . SER A 1 116 ? -27.932 13.956 53.351 1.00 54.72 116 SER A CA 1
ATOM 959 C C . SER A 1 116 ? -28.601 12.914 52.438 1.00 54.72 116 SER A C 1
ATOM 961 O O . SER A 1 116 ? -27.995 12.455 51.465 1.00 54.72 116 SER A O 1
ATOM 963 N N . SER A 1 117 ? -29.860 12.542 52.671 1.00 54.12 117 SER A N 1
ATOM 964 C CA . SER A 1 117 ? -30.466 11.389 51.985 1.00 54.12 117 SER A CA 1
ATOM 965 C C . SER A 1 117 ? -30.651 11.606 50.475 1.00 54.12 117 SER A C 1
ATOM 967 O O . SER A 1 117 ? -30.391 10.695 49.685 1.00 54.12 117 SER A O 1
ATOM 969 N N . LEU A 1 118 ? -31.008 12.823 50.051 1.00 52.00 118 LEU A N 1
ATOM 970 C CA . LEU A 1 118 ? -31.340 13.136 48.657 1.00 52.00 118 LEU A CA 1
ATOM 971 C C . LEU A 1 118 ? -30.093 13.357 47.783 1.00 52.00 118 LEU A C 1
ATOM 973 O O . LEU A 1 118 ? -30.032 12.882 46.647 1.00 52.00 118 LEU A O 1
ATOM 977 N N . SER A 1 119 ? -29.061 14.012 48.327 1.00 54.31 119 SER A N 1
ATOM 978 C CA . SER A 1 119 ? -27.773 14.210 47.642 1.00 54.31 119 SER A CA 1
ATOM 979 C C . SER A 1 119 ? -26.993 12.897 47.491 1.00 54.31 119 SER A C 1
ATOM 981 O O . SER A 1 119 ? -26.382 12.649 46.445 1.00 54.31 119 SER A O 1
ATOM 983 N N . THR A 1 120 ? -27.090 12.004 48.482 1.00 55.56 120 THR A N 1
ATOM 984 C CA . THR A 1 120 ? -26.496 10.661 48.429 1.00 55.56 120 THR A CA 1
ATOM 985 C C . THR A 1 120 ? -27.191 9.786 47.381 1.00 55.56 120 THR A C 1
ATOM 987 O O . THR A 1 120 ? -26.508 9.084 46.629 1.00 55.56 120 THR A O 1
ATOM 990 N N . HIS A 1 121 ? -28.524 9.881 47.256 1.00 53.84 121 HIS A N 1
ATOM 991 C CA . HIS A 1 121 ? -29.302 9.206 46.207 1.00 53.84 121 HIS A CA 1
ATOM 992 C C . HIS A 1 121 ? -28.983 9.745 44.804 1.00 53.84 121 HIS A C 1
ATOM 994 O O . HIS A 1 121 ? -28.791 8.973 43.865 1.00 53.84 121 HIS A O 1
ATOM 1000 N N . TYR A 1 122 ? -28.840 11.066 44.657 1.00 56.47 122 TYR A N 1
ATOM 1001 C CA . TYR A 1 122 ? -28.478 11.689 43.381 1.00 56.47 122 TYR A CA 1
ATOM 1002 C C . TYR A 1 122 ? -27.058 11.298 42.923 1.00 56.47 122 TYR A C 1
ATOM 1004 O O . TYR A 1 122 ? -26.831 11.018 41.743 1.00 56.47 122 TYR A O 1
ATOM 1012 N N . GLY A 1 123 ? -26.101 11.206 43.855 1.00 59.12 123 GLY A N 1
ATOM 1013 C CA . GLY A 1 123 ? -24.732 10.755 43.581 1.00 59.12 123 GLY A CA 1
ATOM 1014 C C . GLY A 1 123 ? -24.641 9.278 43.179 1.00 59.12 123 GLY A C 1
ATOM 1015 O O . GLY A 1 123 ? -23.955 8.945 42.210 1.00 59.12 123 GLY A O 1
ATOM 1016 N N . THR A 1 124 ? -25.369 8.394 43.869 1.00 58.19 124 THR A N 1
ATOM 1017 C CA . THR A 1 124 ? -25.420 6.958 43.529 1.00 58.19 124 THR A CA 1
ATOM 1018 C C . THR A 1 124 ? -26.150 6.700 42.213 1.00 58.19 124 THR A C 1
ATOM 1020 O O . THR A 1 124 ? -25.668 5.902 41.407 1.00 58.19 124 THR A O 1
ATOM 1023 N N . TYR A 1 125 ? -27.239 7.422 41.934 1.00 62.31 125 TYR A N 1
ATOM 1024 C CA . TYR A 1 125 ? -27.948 7.346 40.654 1.00 62.31 125 TYR A CA 1
ATOM 1025 C C . TYR A 1 125 ? -27.053 7.770 39.478 1.00 62.31 125 TYR A C 1
ATOM 1027 O O . TYR A 1 125 ? -26.915 7.033 38.500 1.00 62.31 125 TYR A O 1
ATOM 1035 N N . LYS A 1 126 ? -26.351 8.905 39.599 1.00 66.75 126 LYS A N 1
ATOM 1036 C CA . LYS A 1 126 ? -25.426 9.397 38.563 1.00 66.75 126 LYS A CA 1
ATOM 1037 C C . LYS A 1 126 ? -24.230 8.462 38.349 1.00 66.75 126 LYS A C 1
ATOM 1039 O O . LYS A 1 126 ? -23.787 8.268 37.218 1.00 66.75 126 LYS A O 1
ATOM 1044 N N . ALA A 1 127 ? -23.710 7.846 39.413 1.00 65.62 127 ALA A N 1
ATOM 1045 C CA . ALA A 1 127 ? -22.649 6.843 39.315 1.00 65.62 127 ALA A CA 1
ATOM 1046 C C . ALA A 1 127 ? -23.125 5.560 38.609 1.00 65.62 127 ALA A C 1
ATOM 1048 O O . ALA A 1 127 ? -22.406 5.022 37.765 1.00 65.62 127 ALA A O 1
ATOM 1049 N N . TYR A 1 128 ? -24.346 5.101 38.898 1.00 70.50 128 TYR A N 1
ATOM 1050 C CA . TYR A 1 128 ? -24.956 3.952 38.227 1.00 70.50 128 TYR A CA 1
ATOM 1051 C C . TYR A 1 128 ? -25.213 4.225 36.736 1.00 70.50 128 TYR A C 1
ATOM 1053 O O . TYR A 1 128 ? -24.911 3.383 35.889 1.00 70.50 128 TYR A O 1
ATOM 1061 N N . GLU A 1 129 ? -25.683 5.427 36.395 1.00 72.50 129 GLU A N 1
ATOM 1062 C CA . GLU A 1 129 ? -25.870 5.866 35.009 1.00 72.50 129 GLU A CA 1
ATOM 1063 C C . GLU A 1 129 ? -24.537 5.906 34.238 1.00 72.50 129 GLU A C 1
ATOM 1065 O O . GLU A 1 129 ? -24.438 5.387 33.123 1.00 72.50 129 GLU A O 1
ATOM 1070 N N . ASN A 1 130 ? -23.479 6.445 34.852 1.00 73.56 130 ASN A N 1
ATOM 1071 C CA . ASN A 1 130 ? -22.131 6.452 34.276 1.00 73.56 130 ASN A CA 1
ATOM 1072 C C . ASN A 1 130 ? -21.571 5.033 34.100 1.00 73.56 130 ASN A C 1
ATOM 1074 O O . ASN A 1 130 ? -20.963 4.732 33.073 1.00 73.56 130 ASN A O 1
ATOM 1078 N N . LEU A 1 131 ? -21.819 4.132 35.056 1.00 74.94 131 LEU A N 1
ATOM 1079 C CA . LEU A 1 131 ? -21.430 2.725 34.956 1.00 74.94 131 LEU A CA 1
ATOM 1080 C C . LEU A 1 131 ? -22.159 2.019 33.803 1.00 74.94 131 LEU A C 1
ATOM 1082 O O . LEU A 1 131 ? -21.545 1.259 33.052 1.00 74.94 131 LEU A O 1
ATOM 1086 N N . ALA A 1 132 ? -23.457 2.278 33.631 1.00 76.06 132 ALA A N 1
ATOM 1087 C CA . ALA A 1 132 ? -24.238 1.740 32.522 1.00 76.06 132 ALA A CA 1
ATOM 1088 C C . ALA A 1 132 ? -23.735 2.266 31.165 1.00 76.06 132 ALA A C 1
ATOM 1090 O O . ALA A 1 132 ? -23.581 1.487 30.221 1.00 76.06 132 ALA A O 1
ATOM 1091 N N . LYS A 1 133 ? -23.405 3.562 31.071 1.00 77.62 133 LYS A N 1
ATOM 1092 C CA . LYS A 1 133 ? -22.800 4.171 29.872 1.00 77.62 133 LYS A CA 1
ATOM 1093 C C . LYS A 1 133 ? -21.422 3.582 29.559 1.00 77.62 133 LYS A C 1
ATOM 1095 O O . LYS A 1 133 ? -21.163 3.239 28.406 1.00 77.62 133 LYS A O 1
ATOM 1100 N N . LEU A 1 134 ? -20.577 3.369 30.570 1.00 77.88 134 LEU A N 1
ATOM 1101 C CA . LEU A 1 134 ? -19.267 2.731 30.411 1.00 77.88 134 LEU A CA 1
ATOM 1102 C C . LEU A 1 134 ? -19.392 1.290 29.894 1.00 77.88 134 LEU A C 1
ATOM 1104 O O . LEU A 1 134 ? -18.666 0.899 28.980 1.00 77.88 134 LEU A O 1
ATOM 1108 N N . LYS A 1 135 ? -20.345 0.510 30.425 1.00 80.62 135 LYS A N 1
ATOM 1109 C CA . LYS A 1 135 ? -20.631 -0.848 29.931 1.00 80.62 135 LYS A CA 1
ATOM 1110 C C . LYS A 1 135 ? -21.035 -0.838 28.454 1.00 80.62 135 LYS A C 1
ATOM 1112 O O . LYS A 1 135 ? -20.518 -1.649 27.689 1.00 80.62 135 LYS A O 1
ATOM 1117 N N . ARG A 1 136 ?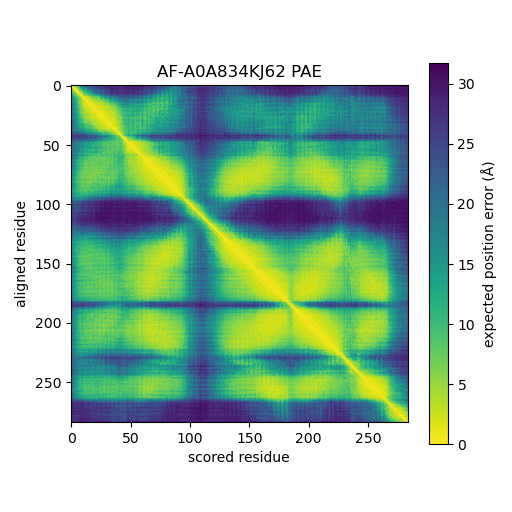 -21.889 0.106 28.038 1.00 80.62 136 ARG A N 1
ATOM 1118 C CA . ARG A 1 136 ? -22.267 0.275 26.623 1.00 80.62 136 ARG A CA 1
ATOM 1119 C C . ARG A 1 136 ? -21.065 0.638 25.750 1.00 80.62 136 ARG A C 1
ATOM 1121 O O . ARG A 1 136 ? -20.880 0.022 24.708 1.00 80.62 136 ARG A O 1
ATOM 1128 N N . VAL A 1 137 ? -20.219 1.577 26.179 1.00 80.50 137 VAL A N 1
ATOM 1129 C CA . VAL A 1 137 ? -19.001 1.965 25.441 1.00 80.50 137 VAL A CA 1
ATOM 1130 C C . VAL A 1 137 ? -18.032 0.794 25.285 1.00 80.50 137 VAL A C 1
ATOM 1132 O O . VAL A 1 137 ? -17.536 0.561 24.185 1.00 80.50 137 VAL A O 1
ATOM 1135 N N . LYS A 1 138 ? -17.826 -0.003 26.339 1.00 80.00 138 LYS A N 1
ATOM 1136 C CA . LYS A 1 138 ? -17.006 -1.221 26.271 1.00 80.00 138 LYS A CA 1
ATOM 1137 C C . LYS A 1 138 ? -17.577 -2.247 25.289 1.00 80.00 138 LYS A C 1
ATOM 1139 O O . LYS A 1 138 ? -16.819 -2.883 24.561 1.00 80.00 138 LYS A O 1
ATOM 1144 N N . GLN A 1 139 ? -18.897 -2.414 25.260 1.00 83.56 139 GLN A N 1
ATOM 1145 C CA . GLN A 1 139 ? -19.549 -3.325 24.322 1.00 83.56 139 GLN A CA 1
ATOM 1146 C C . GLN A 1 139 ? -19.396 -2.847 22.874 1.00 83.56 139 GLN A C 1
ATOM 1148 O O . GLN A 1 139 ? -19.020 -3.636 22.014 1.00 83.56 139 GLN A O 1
ATOM 1153 N N . ILE A 1 140 ? -19.596 -1.552 22.617 1.00 84.19 140 ILE A N 1
ATOM 1154 C CA . ILE A 1 140 ? -19.381 -0.951 21.294 1.00 84.19 140 ILE A CA 1
ATOM 1155 C C . ILE A 1 140 ? -17.923 -1.130 20.854 1.00 84.19 140 ILE A C 1
ATOM 1157 O O . ILE A 1 140 ? -17.682 -1.541 19.724 1.00 84.19 140 ILE A O 1
ATOM 1161 N N . HIS A 1 141 ? -16.953 -0.899 21.744 1.00 84.25 141 HIS A N 1
ATOM 1162 C CA . HIS A 1 141 ? -15.536 -1.131 21.451 1.00 84.25 141 HIS A CA 1
ATOM 1163 C C . HIS A 1 141 ? -15.268 -2.575 21.018 1.00 84.25 141 HIS A C 1
ATOM 1165 O O . HIS A 1 141 ? -14.620 -2.803 20.002 1.00 84.25 141 HIS A O 1
ATOM 1171 N N . LEU A 1 142 ? -15.786 -3.549 21.772 1.00 83.00 142 LEU A N 1
ATOM 1172 C CA . LEU A 1 142 ? -15.628 -4.966 21.451 1.00 83.00 142 LEU A CA 1
ATOM 1173 C C . LEU A 1 142 ? -16.203 -5.316 20.078 1.00 83.00 142 LEU A C 1
ATOM 1175 O O . LEU A 1 142 ? -15.568 -6.051 19.328 1.00 83.00 142 LEU A O 1
ATOM 1179 N N . GLU A 1 143 ? -17.373 -4.780 19.735 1.00 86.38 143 GLU A N 1
ATOM 1180 C CA . GLU A 1 143 ? -17.962 -4.990 18.411 1.00 86.38 143 GLU A CA 1
ATOM 1181 C C . GLU A 1 143 ? -17.132 -4.325 17.302 1.00 86.38 143 GLU A C 1
ATOM 1183 O O . GLU A 1 143 ? -16.858 -4.954 16.283 1.00 86.38 143 GLU A O 1
ATOM 1188 N N . LEU A 1 144 ? -16.626 -3.103 17.511 1.00 85.25 144 LEU A N 1
ATOM 1189 C CA . LEU A 1 144 ? -15.708 -2.453 16.565 1.00 85.25 144 LEU A CA 1
ATOM 1190 C C . LEU A 1 144 ? -14.418 -3.258 16.368 1.00 85.25 144 LEU A C 1
ATOM 1192 O O . LEU A 1 144 ? -13.924 -3.362 15.248 1.00 85.25 144 LEU A O 1
ATOM 1196 N N . MET A 1 145 ? -13.886 -3.842 17.439 1.00 83.31 145 MET A N 1
ATOM 1197 C CA . MET A 1 145 ? -12.695 -4.690 17.396 1.00 83.31 145 MET A CA 1
ATOM 1198 C C . MET A 1 145 ? -12.934 -5.979 16.613 1.00 83.31 145 MET A C 1
ATOM 1200 O O . MET A 1 145 ? -12.077 -6.380 15.828 1.00 83.31 145 MET A O 1
ATOM 1204 N N . LYS A 1 146 ? -14.110 -6.600 16.763 1.00 86.19 146 LYS A N 1
ATOM 1205 C CA . LYS A 1 146 ? -14.512 -7.739 15.925 1.00 86.19 146 LYS A CA 1
ATOM 1206 C C . LYS A 1 146 ? -14.608 -7.333 14.457 1.00 86.19 146 LYS A C 1
ATOM 1208 O O . LYS A 1 146 ? -14.035 -8.013 13.613 1.00 86.19 146 LYS A O 1
ATOM 1213 N N . CYS A 1 147 ? -15.251 -6.205 14.150 1.00 85.88 147 CYS A N 1
ATOM 1214 C CA . CYS A 1 147 ? -15.325 -5.681 12.783 1.00 85.88 147 CYS A CA 1
ATOM 1215 C C . CYS A 1 147 ? -13.933 -5.414 12.192 1.00 85.88 147 CYS A C 1
ATOM 1217 O O . CYS A 1 147 ? -13.679 -5.771 11.046 1.00 85.88 147 CYS A O 1
ATOM 1219 N N . ALA A 1 148 ? -13.021 -4.830 12.973 1.00 84.31 148 ALA A N 1
ATOM 1220 C CA . ALA A 1 148 ? -11.635 -4.604 12.572 1.00 84.31 148 ALA A CA 1
ATOM 1221 C C . ALA A 1 148 ? -10.888 -5.918 12.298 1.00 84.31 148 ALA A C 1
ATOM 1223 O O . ALA A 1 148 ? -10.160 -6.008 11.313 1.00 84.31 148 ALA A O 1
ATOM 1224 N N . SER A 1 149 ? -11.108 -6.946 13.124 1.00 84.00 149 SER A N 1
ATOM 1225 C CA . SER A 1 149 ? -10.540 -8.283 12.923 1.00 84.00 149 SER A CA 1
ATOM 1226 C C . SER A 1 149 ? -11.059 -8.944 11.646 1.00 84.00 149 SER A C 1
ATOM 1228 O O . SER A 1 149 ? -10.261 -9.445 10.862 1.00 84.00 149 SER A O 1
ATOM 1230 N N . ILE A 1 150 ? -12.373 -8.900 11.402 1.00 86.75 150 ILE A N 1
ATOM 1231 C CA . ILE A 1 150 ? -12.993 -9.451 10.185 1.00 86.75 150 ILE A CA 1
ATOM 1232 C C . ILE A 1 150 ? -12.482 -8.709 8.946 1.00 86.75 150 ILE A C 1
ATOM 1234 O O . ILE A 1 150 ? -12.178 -9.326 7.931 1.00 86.75 150 ILE A O 1
ATOM 1238 N N . LEU A 1 151 ? -12.342 -7.383 9.027 1.00 86.12 151 LEU A N 1
ATOM 1239 C CA . LEU A 1 151 ? -11.784 -6.586 7.936 1.00 86.12 151 LEU A CA 1
ATOM 1240 C C . LEU A 1 151 ? -10.309 -6.908 7.685 1.00 86.12 151 LEU A C 1
ATOM 1242 O O . LEU A 1 151 ? -9.907 -7.000 6.529 1.00 86.12 151 LEU A O 1
ATOM 1246 N N . ASN A 1 152 ? -9.517 -7.135 8.735 1.00 84.81 152 ASN A N 1
ATOM 1247 C CA . ASN A 1 152 ? -8.138 -7.590 8.583 1.00 84.81 152 ASN A CA 1
ATOM 1248 C C . ASN A 1 152 ? -8.055 -8.979 7.931 1.00 84.81 152 ASN A C 1
ATOM 1250 O O . ASN A 1 152 ? -7.178 -9.214 7.109 1.00 84.81 152 ASN A O 1
ATOM 1254 N N . GLU A 1 153 ? -8.966 -9.892 8.262 1.00 85.19 153 GLU A N 1
ATOM 1255 C CA . GLU A 1 153 ? -9.010 -11.228 7.661 1.00 85.19 153 GLU A CA 1
ATOM 1256 C C . GLU A 1 153 ? -9.446 -11.178 6.188 1.00 85.19 153 GLU A C 1
ATOM 1258 O O . GLU A 1 153 ? -8.799 -11.778 5.332 1.00 85.19 153 GLU A O 1
ATOM 1263 N N . ALA A 1 154 ? -10.475 -10.386 5.870 1.00 86.88 154 ALA A N 1
ATOM 1264 C CA . ALA A 1 154 ? -10.993 -10.239 4.512 1.00 86.88 154 ALA A CA 1
ATOM 1265 C C . ALA A 1 154 ? -10.007 -9.526 3.569 1.00 86.88 154 ALA A C 1
ATOM 1267 O O . ALA A 1 154 ? -9.791 -9.969 2.443 1.00 86.88 154 ALA A O 1
ATOM 1268 N N . TYR A 1 155 ? -9.394 -8.430 4.024 1.00 85.38 155 TYR A N 1
ATOM 1269 C CA . TYR A 1 155 ? -8.498 -7.610 3.202 1.00 85.38 155 TYR A CA 1
ATOM 1270 C C . TYR A 1 155 ? -7.013 -7.924 3.413 1.00 85.38 155 TYR A C 1
ATOM 1272 O O . TYR A 1 155 ? -6.170 -7.365 2.714 1.00 85.38 155 TYR A O 1
ATOM 1280 N N . GLY A 1 156 ? -6.667 -8.820 4.341 1.00 81.38 156 GLY A N 1
ATOM 1281 C CA . GLY A 1 156 ? -5.284 -9.182 4.649 1.00 81.38 156 GLY A CA 1
ATOM 1282 C C . GLY A 1 156 ? -4.535 -9.677 3.416 1.00 81.38 156 GLY A C 1
ATOM 1283 O O . GLY A 1 156 ? -3.524 -9.096 3.023 1.00 81.38 156 GLY A O 1
ATOM 1284 N N . LEU A 1 157 ? -5.076 -10.698 2.746 1.00 82.62 157 LEU A N 1
ATOM 1285 C CA . LEU A 1 157 ? -4.470 -11.253 1.533 1.00 82.62 157 LEU A CA 1
ATOM 1286 C C . LEU A 1 157 ? -4.407 -10.219 0.398 1.00 82.62 157 LEU A C 1
ATOM 1288 O O . LEU A 1 157 ? -3.409 -10.126 -0.314 1.00 82.62 157 LEU A O 1
ATOM 1292 N N . GLN A 1 158 ? -5.454 -9.407 0.260 1.00 86.56 158 GLN A N 1
ATOM 1293 C CA . GLN A 1 158 ? -5.532 -8.351 -0.747 1.00 86.56 158 GLN A CA 1
ATOM 1294 C C . GLN A 1 158 ? -4.442 -7.288 -0.545 1.00 86.56 158 GLN A C 1
ATOM 1296 O O . GLN A 1 158 ? -3.764 -6.916 -1.504 1.00 86.56 158 GLN A O 1
ATOM 1301 N N . MET A 1 159 ? -4.213 -6.843 0.695 1.00 83.75 159 MET A N 1
ATOM 1302 C CA . MET A 1 159 ? -3.106 -5.941 1.030 1.00 83.75 159 MET A CA 1
ATOM 1303 C C . MET A 1 159 ? -1.752 -6.556 0.695 1.00 83.75 159 MET A C 1
ATOM 1305 O O . MET A 1 159 ? -0.888 -5.863 0.161 1.00 83.75 159 MET A O 1
ATOM 1309 N N . LEU A 1 160 ? -1.570 -7.847 0.992 1.00 83.69 160 LEU A N 1
ATOM 1310 C CA . LEU A 1 160 ? -0.324 -8.555 0.712 1.00 83.69 160 LEU A CA 1
ATOM 1311 C C . LEU A 1 160 ? 0.008 -8.492 -0.776 1.00 83.69 160 LEU A C 1
ATOM 1313 O O . LEU A 1 160 ? 1.084 -8.041 -1.161 1.00 83.69 160 LEU A O 1
ATOM 1317 N N . ILE A 1 161 ? -0.952 -8.898 -1.606 1.00 85.50 161 ILE A N 1
ATOM 1318 C CA . ILE A 1 161 ? -0.821 -8.906 -3.063 1.00 85.50 161 ILE A CA 1
ATOM 1319 C C . ILE A 1 161 ? -0.601 -7.475 -3.575 1.00 85.50 161 ILE A C 1
ATOM 1321 O O . ILE A 1 161 ? 0.235 -7.254 -4.451 1.00 85.50 161 ILE A O 1
ATOM 1325 N N . SER A 1 162 ? -1.274 -6.479 -2.991 1.00 86.69 162 SER A N 1
ATOM 1326 C CA . SER A 1 162 ? -1.086 -5.071 -3.362 1.00 86.69 162 SER A CA 1
ATOM 1327 C C . SER A 1 162 ? 0.307 -4.536 -3.046 1.00 86.69 162 SER A C 1
ATOM 1329 O O . SER A 1 162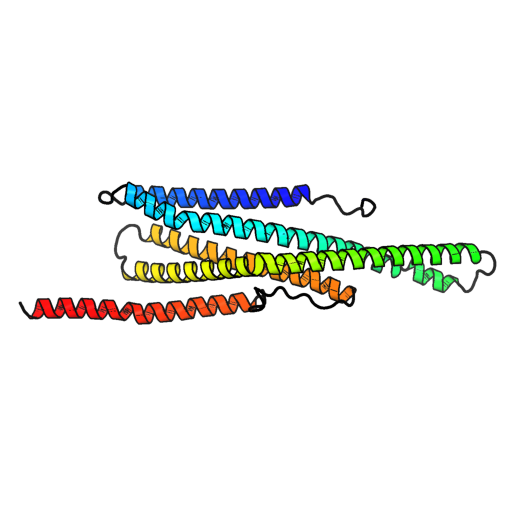 ? 0.934 -3.907 -3.905 1.00 86.69 162 SER A O 1
ATOM 1331 N N . ILE A 1 163 ? 0.851 -4.846 -1.872 1.00 86.69 163 ILE A N 1
ATOM 1332 C CA . ILE A 1 163 ? 2.213 -4.457 -1.503 1.00 86.69 163 ILE A CA 1
ATOM 1333 C C . ILE A 1 163 ? 3.225 -5.191 -2.386 1.00 86.69 163 ILE A C 1
ATOM 1335 O O . ILE A 1 163 ? 4.072 -4.533 -2.984 1.00 86.69 163 ILE A O 1
ATOM 1339 N N . PHE A 1 164 ? 3.105 -6.513 -2.552 1.00 87.62 164 PHE A N 1
ATOM 1340 C CA . PHE A 1 164 ? 4.017 -7.286 -3.403 1.00 87.62 164 PHE A CA 1
ATOM 1341 C C . PHE A 1 164 ? 4.016 -6.801 -4.847 1.00 87.62 164 PHE A C 1
ATOM 1343 O O . PHE A 1 164 ? 5.086 -6.571 -5.403 1.00 87.62 164 PHE A O 1
ATOM 1350 N N . SER A 1 165 ? 2.837 -6.573 -5.430 1.00 87.38 165 SER A N 1
ATOM 1351 C CA . SER A 1 165 ? 2.743 -6.031 -6.788 1.00 87.38 165 SER A CA 1
ATOM 1352 C C . SER A 1 165 ? 3.464 -4.683 -6.900 1.00 87.38 165 SER A C 1
ATOM 1354 O O . SER A 1 165 ? 4.236 -4.480 -7.832 1.00 87.38 165 SER A O 1
ATOM 1356 N N . SER A 1 166 ? 3.304 -3.798 -5.909 1.00 88.38 166 SER A N 1
ATOM 1357 C CA . SER A 1 166 ? 3.972 -2.492 -5.878 1.00 88.38 166 SER A CA 1
ATOM 1358 C C . SER A 1 166 ? 5.494 -2.638 -5.798 1.00 88.38 166 SER A C 1
ATOM 1360 O O . SER A 1 166 ? 6.210 -1.940 -6.509 1.00 88.38 166 SER A O 1
ATOM 1362 N N . VAL A 1 167 ? 5.999 -3.576 -4.989 1.00 88.75 167 VAL A N 1
ATOM 1363 C CA . VAL A 1 167 ? 7.436 -3.884 -4.903 1.00 88.75 167 VAL A CA 1
ATOM 1364 C C . VAL A 1 167 ? 7.976 -4.387 -6.236 1.00 88.75 167 VAL A C 1
ATOM 1366 O O . VAL A 1 167 ? 8.991 -3.877 -6.703 1.00 88.75 167 VAL A O 1
ATOM 1369 N N . THR A 1 168 ? 7.286 -5.334 -6.877 1.00 88.81 168 THR A N 1
ATOM 1370 C CA . THR A 1 168 ? 7.680 -5.852 -8.192 1.00 88.81 168 THR A CA 1
ATOM 1371 C C . THR A 1 168 ? 7.743 -4.730 -9.229 1.00 88.81 168 THR A C 1
ATOM 1373 O O . THR A 1 168 ? 8.756 -4.603 -9.912 1.00 88.81 168 THR A O 1
ATOM 1376 N N . TYR A 1 169 ? 6.727 -3.861 -9.295 1.00 87.25 169 TYR A N 1
ATOM 1377 C CA . TYR A 1 169 ? 6.724 -2.713 -10.209 1.00 87.25 169 TYR A CA 1
ATOM 1378 C C . TYR A 1 169 ? 7.873 -1.739 -9.944 1.00 87.25 169 TYR A C 1
ATOM 1380 O O . TYR A 1 169 ? 8.522 -1.289 -10.891 1.00 87.25 169 TYR A O 1
ATOM 1388 N N . ILE A 1 170 ? 8.159 -1.429 -8.675 1.00 89.38 170 ILE A N 1
ATOM 1389 C CA . ILE A 1 170 ? 9.285 -0.563 -8.308 1.00 89.38 170 ILE A CA 1
ATOM 1390 C C . ILE A 1 170 ? 10.604 -1.188 -8.781 1.00 89.38 170 ILE A C 1
ATOM 1392 O O . ILE A 1 170 ? 11.379 -0.523 -9.466 1.00 89.38 170 ILE A O 1
ATOM 1396 N N . THR A 1 171 ? 10.848 -2.467 -8.483 1.00 89.69 171 THR A N 1
ATOM 1397 C CA . THR A 1 171 ? 12.074 -3.171 -8.890 1.00 89.69 171 THR A CA 1
ATOM 1398 C C . THR A 1 171 ? 12.241 -3.207 -10.410 1.00 89.69 171 THR A C 1
ATOM 1400 O O . THR A 1 171 ? 13.322 -2.887 -10.907 1.00 89.69 171 THR A O 1
ATOM 1403 N N . THR A 1 172 ? 11.185 -3.535 -11.162 1.00 87.56 172 THR A N 1
ATOM 1404 C CA . THR A 1 172 ? 11.220 -3.529 -12.633 1.00 87.56 172 THR A CA 1
ATOM 1405 C C . THR A 1 172 ? 11.514 -2.133 -13.180 1.00 87.56 172 THR A C 1
ATOM 1407 O O . THR A 1 172 ? 12.343 -1.985 -14.074 1.00 87.56 172 THR A O 1
ATOM 1410 N N . THR A 1 173 ? 10.898 -1.093 -12.612 1.00 85.62 173 THR A N 1
ATOM 1411 C CA . THR A 1 173 ? 11.110 0.294 -13.054 1.00 85.62 173 THR A CA 1
ATOM 1412 C C . THR A 1 173 ? 12.537 0.763 -12.780 1.00 85.62 173 THR A C 1
ATOM 1414 O O . THR A 1 173 ? 13.141 1.398 -13.639 1.00 85.62 173 THR A O 1
ATOM 1417 N N . PHE A 1 174 ? 13.120 0.411 -11.631 1.00 88.62 174 PHE A N 1
ATOM 1418 C CA . PHE A 1 174 ? 14.524 0.713 -11.340 1.00 88.62 174 PHE A CA 1
ATOM 1419 C C . PHE A 1 174 ? 15.497 -0.005 -12.283 1.00 88.62 174 PHE A C 1
ATOM 1421 O O . PHE A 1 174 ? 16.498 0.583 -12.691 1.00 88.62 174 PHE A O 1
ATOM 1428 N N . TYR A 1 175 ? 15.216 -1.259 -12.645 1.00 85.75 175 TYR A N 1
ATOM 1429 C CA . TYR A 1 175 ? 16.030 -1.982 -13.622 1.00 85.75 175 TYR A CA 1
ATOM 1430 C C . TYR A 1 175 ? 15.947 -1.340 -15.014 1.00 85.75 175 TYR A C 1
ATOM 1432 O O . TYR A 1 175 ? 16.974 -1.129 -15.659 1.00 85.75 175 TYR A O 1
ATOM 1440 N N . ASN A 1 176 ? 14.743 -0.951 -15.444 1.00 80.88 176 ASN A N 1
ATOM 1441 C CA . ASN A 1 176 ? 14.542 -0.241 -16.707 1.00 80.88 176 ASN A CA 1
ATOM 1442 C C . ASN A 1 176 ? 15.251 1.118 -16.704 1.00 80.88 176 ASN A C 1
ATOM 1444 O O . ASN A 1 176 ? 15.951 1.431 -17.656 1.00 80.88 176 ASN A O 1
ATOM 1448 N N . LEU A 1 177 ? 15.176 1.869 -15.602 1.00 85.12 177 LEU A N 1
ATOM 1449 C CA . LEU A 1 177 ? 15.895 3.133 -15.425 1.00 85.12 177 LEU A CA 1
ATOM 1450 C C . LEU A 1 177 ? 17.413 2.961 -15.599 1.00 85.12 177 LEU A C 1
ATOM 1452 O O . LEU A 1 177 ? 18.057 3.758 -16.282 1.00 85.12 177 LEU A O 1
ATOM 1456 N N . TYR A 1 178 ? 17.984 1.907 -15.010 1.00 83.56 178 TYR A N 1
ATOM 1457 C CA . TYR A 1 178 ? 19.394 1.562 -15.195 1.00 83.56 178 TYR A CA 1
ATOM 1458 C C . TYR A 1 178 ? 19.714 1.238 -16.660 1.00 83.56 178 TYR A C 1
ATOM 1460 O O . TYR A 1 178 ? 20.716 1.707 -17.198 1.00 83.56 178 TYR A O 1
ATOM 1468 N N . PHE A 1 179 ? 18.854 0.470 -17.330 1.00 78.00 179 PHE A N 1
ATOM 1469 C CA . PHE A 1 179 ? 19.033 0.115 -18.735 1.00 78.00 179 PHE A CA 1
ATOM 1470 C C . PHE A 1 179 ? 18.946 1.335 -19.667 1.00 78.00 179 PHE A C 1
ATOM 1472 O O . PHE A 1 179 ? 19.821 1.510 -20.517 1.00 78.00 179 PHE A O 1
ATOM 1479 N N . THR A 1 180 ? 17.965 2.216 -19.454 1.00 77.12 180 THR A N 1
ATOM 1480 C CA . THR A 1 180 ? 17.825 3.503 -20.149 1.00 77.12 180 THR A CA 1
ATOM 1481 C C . THR A 1 180 ? 19.073 4.361 -19.960 1.00 77.12 180 THR A C 1
ATOM 1483 O O . THR A 1 180 ? 19.589 4.912 -20.930 1.00 77.12 180 THR A O 1
ATOM 1486 N N . PHE A 1 181 ? 19.627 4.417 -18.743 1.00 79.12 181 PHE A N 1
ATOM 1487 C CA . PHE A 1 181 ? 20.868 5.146 -18.467 1.00 79.12 181 PHE A CA 1
ATOM 1488 C C . PHE A 1 181 ? 22.087 4.557 -19.197 1.00 79.12 181 PHE A C 1
ATOM 1490 O O . PHE A 1 181 ? 22.973 5.300 -19.614 1.00 79.12 181 PHE A O 1
ATOM 1497 N N . LEU A 1 182 ? 22.139 3.233 -19.376 1.00 74.44 182 LEU A N 1
ATOM 1498 C CA . LEU A 1 182 ? 23.241 2.569 -20.075 1.00 74.44 182 LEU A CA 1
ATOM 1499 C C . LEU A 1 182 ? 23.193 2.709 -21.602 1.00 74.44 182 LEU A C 1
ATOM 1501 O O . LEU A 1 182 ? 24.252 2.743 -22.228 1.00 74.44 182 LEU A O 1
ATOM 1505 N N . ILE A 1 183 ? 22.003 2.705 -22.208 1.00 70.81 183 ILE A N 1
ATOM 1506 C CA . ILE A 1 183 ? 21.848 2.669 -23.672 1.00 70.81 183 ILE A CA 1
ATOM 1507 C C . ILE A 1 183 ? 21.692 4.063 -24.283 1.00 70.81 183 ILE A C 1
ATOM 1509 O O . ILE A 1 183 ? 22.173 4.291 -25.398 1.00 70.81 183 ILE A O 1
ATOM 1513 N N . ASN A 1 184 ? 21.065 5.017 -23.589 1.00 64.06 184 ASN A N 1
ATOM 1514 C CA . ASN A 1 184 ? 20.705 6.278 -24.231 1.00 64.06 184 ASN A CA 1
ATOM 1515 C C . ASN A 1 184 ? 21.883 7.249 -24.378 1.00 64.06 184 ASN A C 1
ATOM 1517 O O . ASN A 1 184 ? 22.312 7.919 -23.441 1.00 64.06 184 ASN A O 1
ATOM 1521 N N . LYS A 1 185 ? 22.325 7.387 -25.634 1.00 57.06 185 LYS A N 1
ATOM 1522 C CA . LYS A 1 185 ? 23.125 8.505 -26.157 1.00 57.06 185 LYS A CA 1
ATOM 1523 C C . LYS A 1 185 ? 22.359 9.386 -27.166 1.00 57.06 185 LYS A C 1
ATOM 1525 O O . LYS A 1 185 ? 22.993 10.217 -27.810 1.00 57.06 185 LYS A O 1
ATOM 1530 N N . TYR A 1 186 ? 21.034 9.243 -27.325 1.00 55.50 186 TYR A N 1
ATOM 1531 C CA . TYR A 1 186 ? 20.252 10.047 -28.283 1.00 55.50 186 TYR A CA 1
ATOM 1532 C C . TYR A 1 186 ? 18.818 10.408 -27.824 1.00 55.50 186 TYR A C 1
ATOM 1534 O O . TYR A 1 186 ? 18.368 9.992 -26.762 1.00 55.50 186 TYR A O 1
ATOM 1542 N N . TYR A 1 187 ? 18.186 11.286 -28.616 1.00 58.22 187 TYR A N 1
ATOM 1543 C CA . TYR A 1 187 ? 16.993 12.133 -28.408 1.00 58.22 187 TYR A CA 1
ATOM 1544 C C . TYR A 1 187 ? 15.834 11.545 -27.558 1.00 58.22 187 TYR A C 1
ATOM 1546 O O . TYR A 1 187 ? 15.429 10.410 -27.757 1.00 58.22 187 TYR A O 1
ATOM 1554 N N . ASN A 1 188 ? 15.254 12.380 -26.674 1.00 65.62 188 ASN A N 1
ATOM 1555 C CA . ASN A 1 188 ? 14.111 12.136 -25.755 1.00 65.62 188 ASN A CA 1
ATOM 1556 C C . ASN A 1 188 ? 14.333 11.373 -24.427 1.00 65.62 188 ASN A C 1
ATOM 1558 O O . ASN A 1 188 ? 13.367 11.180 -23.689 1.00 65.62 188 ASN A O 1
ATOM 1562 N N . TRP A 1 189 ? 15.572 11.086 -24.019 1.00 72.25 189 TRP A N 1
ATOM 1563 C CA . TRP A 1 189 ? 15.907 10.498 -22.701 1.00 72.25 189 TRP A CA 1
ATOM 1564 C C . TRP A 1 189 ? 15.248 11.175 -21.473 1.00 72.25 189 TRP A C 1
ATOM 1566 O O . TRP A 1 189 ? 14.951 10.509 -20.483 1.00 72.25 189 TRP A O 1
ATOM 1576 N N . ILE A 1 190 ? 14.972 12.485 -21.535 1.00 75.88 190 ILE A N 1
ATOM 1577 C CA . ILE A 1 190 ? 14.293 13.236 -20.460 1.00 75.88 190 ILE A CA 1
ATOM 1578 C C . ILE A 1 190 ? 12.835 12.777 -20.276 1.00 75.88 190 ILE A C 1
ATOM 1580 O O . ILE A 1 190 ? 12.366 12.692 -19.140 1.00 75.88 190 ILE A O 1
ATOM 1584 N N . LYS A 1 191 ? 12.119 12.471 -21.370 1.00 73.06 191 LYS A N 1
ATOM 1585 C CA . LYS A 1 191 ? 10.719 12.019 -21.308 1.00 73.06 191 LYS A CA 1
ATOM 1586 C C . LYS A 1 191 ? 10.622 10.641 -20.646 1.00 73.06 191 LYS A C 1
ATOM 1588 O O . LYS A 1 191 ? 9.816 10.465 -19.740 1.00 73.06 191 LYS A O 1
ATOM 1593 N N . GLU A 1 192 ? 11.489 9.705 -21.030 1.00 73.38 192 GLU A N 1
ATOM 1594 C CA . GLU A 1 192 ? 11.537 8.358 -20.436 1.00 73.38 192 GLU A CA 1
ATOM 1595 C C . GLU A 1 192 ? 11.915 8.391 -18.946 1.00 73.38 192 GLU A C 1
ATOM 1597 O O . GLU A 1 192 ? 11.282 7.732 -18.121 1.00 73.38 192 GLU A O 1
ATOM 1602 N N . LEU A 1 193 ? 12.898 9.218 -18.568 1.00 81.44 193 LEU A N 1
ATOM 1603 C CA . LEU A 1 193 ? 13.279 9.422 -17.165 1.00 81.44 193 LEU A CA 1
ATOM 1604 C C . LEU A 1 193 ? 12.108 9.915 -16.314 1.00 81.44 193 LEU A C 1
ATOM 1606 O O . LEU A 1 193 ? 11.881 9.400 -15.219 1.00 81.44 193 LEU A O 1
ATOM 1610 N N . TYR A 1 194 ? 11.367 10.907 -16.815 1.00 79.88 194 TYR A N 1
ATOM 1611 C CA . TYR A 1 194 ? 10.221 11.475 -16.110 1.00 79.88 194 TYR A CA 1
ATOM 1612 C C . TYR A 1 194 ? 9.157 10.413 -15.808 1.00 79.88 194 TYR A C 1
ATOM 1614 O O . TYR A 1 194 ? 8.692 10.316 -14.671 1.00 79.88 194 TYR A O 1
ATOM 1622 N N . VAL A 1 195 ? 8.841 9.575 -16.798 1.00 77.00 195 VAL A N 1
ATOM 1623 C CA . VAL A 1 195 ? 7.891 8.464 -16.664 1.00 77.00 195 VAL A CA 1
ATOM 1624 C C . VAL A 1 195 ? 8.335 7.483 -15.572 1.00 77.00 195 VAL A C 1
ATOM 1626 O O . VAL A 1 195 ? 7.570 7.168 -14.658 1.00 77.00 195 VAL A O 1
ATOM 1629 N N . HIS A 1 196 ? 9.598 7.050 -15.584 1.00 82.25 196 HIS A N 1
ATOM 1630 C CA . HIS A 1 196 ? 10.109 6.120 -14.571 1.00 82.25 196 HIS A CA 1
ATOM 1631 C C . HIS A 1 196 ? 10.102 6.710 -13.153 1.00 82.25 196 HIS A C 1
ATOM 1633 O O . HIS A 1 196 ? 9.681 6.035 -12.208 1.00 82.25 196 HIS A O 1
ATOM 1639 N N . PHE A 1 197 ? 10.519 7.969 -12.987 1.00 83.75 197 PHE A N 1
ATOM 1640 C CA . PHE A 1 197 ? 10.465 8.639 -11.685 1.00 83.75 197 PHE A CA 1
ATOM 1641 C C . PHE A 1 197 ? 9.035 8.784 -11.171 1.00 83.75 197 PHE A C 1
ATOM 1643 O O . PHE A 1 197 ? 8.800 8.598 -9.975 1.00 83.75 197 PHE A O 1
ATOM 1650 N N . TYR A 1 198 ? 8.083 9.067 -12.061 1.00 83.00 198 TYR A N 1
ATOM 1651 C CA . TYR A 1 198 ? 6.674 9.146 -11.704 1.00 83.00 198 TYR A CA 1
ATOM 1652 C C . TYR A 1 198 ? 6.156 7.812 -11.152 1.00 83.00 198 TYR A C 1
ATOM 1654 O O . TYR A 1 198 ? 5.598 7.791 -10.053 1.00 83.00 198 TYR A O 1
ATOM 1662 N N . TYR A 1 199 ? 6.404 6.691 -11.840 1.00 81.94 199 TYR A N 1
ATOM 1663 C CA . TYR A 1 199 ? 5.980 5.370 -11.360 1.00 81.94 199 TYR A CA 1
ATOM 1664 C C . TYR A 1 199 ? 6.632 4.998 -10.020 1.00 81.94 199 TYR A C 1
ATOM 1666 O O . TYR A 1 199 ? 5.939 4.534 -9.111 1.00 81.94 199 TYR A O 1
ATOM 1674 N N . ILE A 1 200 ? 7.935 5.254 -9.847 1.00 86.44 200 ILE A N 1
ATOM 1675 C CA . ILE A 1 200 ? 8.634 5.004 -8.572 1.00 86.44 200 ILE A CA 1
ATOM 1676 C C . ILE A 1 200 ? 7.997 5.819 -7.440 1.00 86.44 200 ILE A C 1
ATOM 1678 O O . ILE A 1 200 ? 7.717 5.280 -6.367 1.00 86.44 200 ILE A O 1
ATOM 1682 N N . PHE A 1 201 ? 7.736 7.105 -7.677 1.00 86.44 201 PHE A N 1
ATOM 1683 C CA . PHE A 1 201 ? 7.133 7.985 -6.682 1.00 86.44 201 PHE A CA 1
ATOM 1684 C C . PHE A 1 201 ? 5.695 7.573 -6.350 1.00 86.44 201 PHE A C 1
ATOM 1686 O O . PHE A 1 201 ? 5.332 7.509 -5.176 1.00 86.44 201 PHE A O 1
ATOM 1693 N N . TYR A 1 202 ? 4.897 7.228 -7.363 1.00 84.06 202 TYR A N 1
ATOM 1694 C CA . TYR A 1 202 ? 3.523 6.763 -7.201 1.00 84.06 202 TYR A CA 1
ATOM 1695 C C . TYR A 1 202 ? 3.442 5.503 -6.329 1.00 84.06 202 TYR A C 1
ATOM 1697 O O . TYR A 1 202 ? 2.761 5.508 -5.298 1.00 84.06 202 TYR A O 1
ATOM 1705 N N . TYR A 1 203 ? 4.172 4.440 -6.685 1.00 84.94 203 TYR A N 1
ATOM 1706 C CA . TYR A 1 203 ? 4.159 3.195 -5.911 1.00 84.94 203 TYR A CA 1
ATOM 1707 C C . TYR A 1 203 ? 4.802 3.362 -4.529 1.00 84.94 203 TYR A C 1
ATOM 1709 O O . TYR A 1 203 ? 4.326 2.770 -3.559 1.00 84.94 203 TYR A O 1
ATOM 1717 N N . GLY A 1 204 ? 5.831 4.208 -4.410 1.00 86.06 204 GLY A N 1
ATOM 1718 C CA . GLY A 1 204 ? 6.449 4.549 -3.129 1.00 86.06 204 GLY A CA 1
ATOM 1719 C C . GLY A 1 204 ? 5.471 5.240 -2.174 1.00 86.06 204 GLY A C 1
ATOM 1720 O O . GLY A 1 204 ? 5.292 4.787 -1.041 1.00 86.06 204 GLY A O 1
ATOM 1721 N N . ILE A 1 205 ? 4.777 6.286 -2.641 1.00 84.81 205 ILE A N 1
ATOM 1722 C CA . ILE A 1 205 ? 3.727 6.964 -1.864 1.00 84.81 205 ILE A CA 1
ATOM 1723 C C . ILE A 1 205 ? 2.609 5.995 -1.505 1.00 84.81 205 ILE A C 1
ATOM 1725 O O . ILE A 1 205 ? 2.149 6.012 -0.365 1.00 84.81 205 ILE A O 1
ATOM 1729 N N . LYS A 1 206 ? 2.172 5.153 -2.446 1.00 84.88 206 LYS A N 1
ATOM 1730 C CA . LYS A 1 206 ? 1.119 4.161 -2.209 1.00 84.88 206 LYS A CA 1
ATOM 1731 C C . LYS A 1 206 ? 1.472 3.245 -1.035 1.00 84.88 206 LYS A C 1
ATOM 1733 O O . LYS A 1 206 ? 0.688 3.147 -0.090 1.00 84.88 206 LYS A O 1
ATOM 1738 N N . VAL A 1 207 ? 2.645 2.607 -1.070 1.00 86.75 207 VAL A N 1
ATOM 1739 C CA . VAL A 1 207 ? 3.093 1.696 -0.001 1.00 86.75 207 VAL A CA 1
ATOM 1740 C C . VAL A 1 207 ? 3.216 2.451 1.323 1.00 86.75 207 VAL A C 1
ATOM 1742 O O . VAL A 1 207 ? 2.690 1.998 2.339 1.00 86.75 207 VAL A O 1
ATOM 1745 N N . PHE A 1 208 ? 3.819 3.643 1.311 1.00 85.62 208 PHE A N 1
ATOM 1746 C CA . PHE A 1 208 ? 3.967 4.463 2.513 1.00 85.62 208 PHE A CA 1
ATOM 1747 C C . PHE A 1 208 ? 2.617 4.868 3.127 1.00 85.62 208 PHE A C 1
ATOM 1749 O O . PHE A 1 208 ? 2.423 4.752 4.338 1.00 85.62 208 PHE A O 1
ATOM 1756 N N . ALA A 1 209 ? 1.664 5.316 2.306 1.00 83.19 209 ALA A N 1
ATOM 1757 C CA . ALA A 1 209 ? 0.337 5.724 2.753 1.00 83.19 209 ALA A CA 1
ATOM 1758 C C . ALA A 1 209 ? -0.442 4.550 3.360 1.00 83.19 209 ALA A C 1
ATOM 1760 O O . ALA A 1 209 ? -1.046 4.712 4.423 1.00 83.19 209 ALA A O 1
ATOM 1761 N N . LEU A 1 210 ? -0.396 3.373 2.723 1.00 84.00 210 LEU A N 1
ATOM 1762 C CA . LEU A 1 210 ? -1.023 2.153 3.234 1.00 84.00 210 LEU A CA 1
ATOM 1763 C C . LEU A 1 210 ? -0.453 1.771 4.604 1.00 84.00 210 LEU A C 1
ATOM 1765 O O . LEU A 1 210 ? -1.220 1.606 5.556 1.00 84.00 210 LEU A O 1
ATOM 1769 N N . THR A 1 211 ? 0.875 1.708 4.741 1.00 84.50 211 THR A N 1
ATOM 1770 C CA . THR A 1 211 ? 1.518 1.367 6.018 1.00 84.50 211 THR A CA 1
ATOM 1771 C C . THR A 1 211 ? 1.211 2.400 7.103 1.00 84.50 211 THR A C 1
ATOM 1773 O O . THR A 1 211 ? 0.852 2.030 8.218 1.00 84.50 211 THR A O 1
ATOM 1776 N N . ASN A 1 212 ? 1.278 3.697 6.791 1.00 84.38 212 ASN A N 1
ATOM 1777 C CA . ASN A 1 212 ? 1.032 4.754 7.774 1.00 84.38 212 ASN A CA 1
ATOM 1778 C C . ASN A 1 212 ? -0.417 4.747 8.299 1.00 84.38 212 ASN A C 1
ATOM 1780 O O . ASN A 1 212 ? -0.667 4.920 9.494 1.00 84.38 212 ASN A O 1
ATOM 1784 N N . ILE A 1 213 ? -1.394 4.518 7.416 1.00 81.81 213 ILE A N 1
ATOM 1785 C CA . ILE A 1 213 ? -2.811 4.451 7.801 1.00 81.81 213 ILE A CA 1
ATOM 1786 C C . ILE A 1 213 ? -3.080 3.221 8.678 1.00 81.81 213 ILE A C 1
ATOM 1788 O O . ILE A 1 213 ? -3.809 3.335 9.669 1.00 81.81 213 ILE A O 1
ATOM 1792 N N . CYS A 1 214 ? -2.466 2.076 8.364 1.00 82.75 214 CYS A N 1
ATOM 1793 C CA . CYS A 1 214 ? -2.553 0.875 9.198 1.00 82.75 214 CYS A CA 1
ATOM 1794 C C . CYS A 1 214 ? -1.940 1.120 10.583 1.00 82.75 214 CYS A C 1
ATOM 1796 O O . CYS A 1 214 ? -2.619 0.917 11.590 1.00 82.75 214 CYS A O 1
ATOM 1798 N N . GLN A 1 215 ? -0.722 1.669 10.635 1.00 83.19 215 GLN A N 1
ATOM 1799 C CA . GLN A 1 215 ? -0.031 2.009 11.880 1.00 83.19 215 GLN A CA 1
ATOM 1800 C C . GLN A 1 215 ? -0.871 2.942 12.757 1.00 83.19 215 GLN A C 1
ATOM 1802 O O . GLN A 1 215 ? -1.073 2.671 13.939 1.00 83.19 215 GLN A O 1
ATOM 1807 N N . THR A 1 216 ? -1.404 4.017 12.173 1.00 82.56 216 THR A N 1
ATOM 1808 C CA . THR A 1 216 ? -2.219 4.990 12.912 1.00 82.56 216 THR A CA 1
ATOM 1809 C C . THR A 1 216 ? -3.493 4.339 13.460 1.00 82.56 216 THR A C 1
ATOM 1811 O O . THR A 1 216 ? -3.925 4.626 14.571 1.00 82.56 216 THR A O 1
ATOM 1814 N N . THR A 1 217 ? -4.108 3.428 12.706 1.00 81.50 217 THR A N 1
ATOM 1815 C CA . THR A 1 217 ? -5.305 2.709 13.169 1.00 81.50 217 THR A CA 1
ATOM 1816 C C . THR A 1 217 ? -4.968 1.768 14.328 1.00 81.50 217 THR A C 1
ATOM 1818 O O . THR A 1 217 ? -5.695 1.735 15.320 1.00 81.50 217 THR A O 1
ATOM 1821 N N . ILE A 1 218 ? -3.832 1.064 14.256 1.00 80.88 218 ILE A N 1
ATOM 1822 C CA . ILE A 1 218 ? -3.323 0.211 15.341 1.00 80.88 218 ILE A CA 1
ATOM 1823 C C . ILE A 1 218 ? -3.064 1.028 16.609 1.00 80.88 218 ILE A C 1
ATOM 1825 O O . ILE A 1 218 ? -3.414 0.583 17.703 1.00 80.88 218 ILE A O 1
ATOM 1829 N N . THR A 1 219 ? -2.450 2.209 16.490 1.00 81.81 219 THR A N 1
ATOM 1830 C CA . THR A 1 219 ? -2.143 3.047 17.657 1.00 81.81 219 THR A CA 1
ATOM 1831 C C . THR A 1 219 ? -3.410 3.543 18.347 1.00 81.81 219 THR A C 1
ATOM 1833 O O . THR A 1 219 ? -3.507 3.418 19.562 1.00 81.81 219 THR A O 1
ATOM 1836 N N . GLU A 1 220 ? -4.414 3.990 17.588 1.00 79.50 220 GLU A N 1
ATOM 1837 C CA . GLU A 1 220 ? -5.699 4.466 18.136 1.00 79.50 220 GLU A CA 1
ATOM 1838 C C . GLU A 1 220 ? -6.450 3.356 18.887 1.00 79.50 220 GLU A C 1
ATOM 1840 O O . GLU A 1 220 ? -7.017 3.576 19.960 1.00 79.50 220 GLU A O 1
ATOM 1845 N N . ILE A 1 221 ? -6.409 2.137 18.343 1.00 78.62 221 ILE A N 1
ATOM 1846 C CA . ILE A 1 221 ? -6.961 0.940 18.983 1.00 78.62 221 ILE A CA 1
ATOM 1847 C C . ILE A 1 221 ? -6.191 0.617 20.270 1.00 78.62 221 ILE A C 1
ATOM 1849 O O . ILE A 1 221 ? -6.788 0.333 21.309 1.00 78.62 221 ILE A O 1
ATOM 1853 N N . ARG A 1 222 ? -4.856 0.685 20.233 1.00 77.94 222 ARG A N 1
ATOM 1854 C CA . ARG A 1 222 ? -3.998 0.398 21.389 1.00 77.94 222 ARG A CA 1
ATOM 1855 C C . ARG A 1 222 ? -4.217 1.375 22.536 1.00 77.94 222 ARG A C 1
ATOM 1857 O O . ARG A 1 222 ? -4.307 0.932 23.680 1.00 77.94 222 ARG A O 1
ATOM 1864 N N . ASP A 1 223 ? -4.343 2.659 22.241 1.00 72.75 223 ASP A N 1
ATOM 1865 C CA . ASP A 1 223 ? -4.540 3.689 23.258 1.00 72.75 223 ASP A CA 1
ATOM 1866 C C . ASP A 1 223 ? -5.857 3.485 24.019 1.00 72.75 223 ASP A C 1
ATOM 1868 O O . ASP A 1 223 ? -5.906 3.654 25.240 1.00 72.75 223 ASP A O 1
ATOM 1872 N N . PHE A 1 224 ? -6.908 3.013 23.343 1.00 69.88 224 PHE A N 1
ATOM 1873 C CA . PHE A 1 224 ? -8.154 2.636 24.008 1.00 69.88 224 PHE A CA 1
ATOM 1874 C C . PHE A 1 224 ? -8.057 1.309 24.767 1.00 69.88 224 PHE A C 1
ATOM 1876 O O . PHE A 1 224 ? -8.608 1.182 25.863 1.00 69.88 224 PHE A O 1
ATOM 1883 N N . MET A 1 225 ? -7.350 0.311 24.226 1.00 70.94 225 MET A N 1
ATOM 1884 C CA . MET A 1 225 ? -7.133 -0.960 24.929 1.00 70.94 225 MET A CA 1
ATOM 1885 C C . MET A 1 225 ? -6.397 -0.756 26.254 1.00 70.94 225 MET A C 1
ATOM 1887 O O . MET A 1 225 ? -6.777 -1.380 27.245 1.00 70.94 225 MET A O 1
ATOM 1891 N N . TYR A 1 226 ? -5.418 0.156 26.303 1.00 70.56 226 TYR A N 1
ATOM 1892 C CA . TYR A 1 226 ? -4.771 0.562 27.554 1.00 70.56 226 TYR A CA 1
ATOM 1893 C C . TYR A 1 226 ? -5.767 1.158 28.553 1.00 70.56 226 TYR A C 1
ATOM 1895 O O . TYR A 1 226 ? -5.713 0.830 29.735 1.00 70.56 226 TYR A O 1
ATOM 1903 N N . GLN A 1 227 ? -6.711 1.979 28.088 1.00 65.44 227 GLN A N 1
ATOM 1904 C CA . GLN A 1 227 ? -7.752 2.562 28.943 1.00 65.44 227 GLN A CA 1
ATOM 1905 C C . GLN A 1 227 ? -8.801 1.531 29.398 1.00 65.44 227 GLN A C 1
ATOM 1907 O O . GLN A 1 227 ? -9.420 1.713 30.444 1.00 65.44 227 GLN A O 1
ATOM 1912 N N . SER A 1 228 ? -8.999 0.448 28.639 1.00 62.84 228 SER A N 1
ATOM 1913 C CA . SER A 1 228 ? -10.090 -0.518 28.846 1.00 62.84 228 SER A CA 1
ATOM 1914 C C . SER A 1 228 ? -9.662 -1.910 29.341 1.00 62.84 228 SER A C 1
ATOM 1916 O O . SER A 1 228 ? -10.533 -2.760 29.545 1.00 62.84 228 SER A O 1
ATOM 1918 N N . ILE A 1 229 ? -8.360 -2.157 29.560 1.00 64.81 229 ILE A N 1
ATOM 1919 C CA . ILE A 1 229 ? -7.782 -3.434 30.041 1.00 64.81 229 ILE A CA 1
ATOM 1920 C C . ILE A 1 229 ? -8.241 -4.626 29.166 1.00 64.81 229 ILE A C 1
ATOM 1922 O O . ILE A 1 229 ? -8.740 -5.637 29.658 1.00 64.81 229 ILE A O 1
ATOM 1926 N N . GLN A 1 230 ? -8.148 -4.498 27.837 1.00 58.62 230 GLN A N 1
ATOM 1927 C CA . GLN A 1 230 ? -8.504 -5.571 26.888 1.00 58.62 230 GLN A CA 1
ATOM 1928 C C . GLN A 1 230 ? -7.302 -6.074 26.074 1.00 58.62 230 GLN A C 1
ATOM 1930 O O . GLN A 1 230 ? -6.311 -5.366 25.910 1.00 58.62 230 GLN A O 1
ATOM 1935 N N . ASN A 1 231 ? -7.405 -7.315 25.570 1.00 56.38 231 ASN A N 1
ATOM 1936 C CA . ASN A 1 231 ? -6.376 -8.005 24.779 1.00 56.38 231 ASN A CA 1
ATOM 1937 C C . ASN A 1 231 ? -5.993 -7.240 23.503 1.00 56.38 231 ASN A C 1
ATOM 1939 O O . ASN A 1 231 ? -6.866 -6.776 22.775 1.00 56.38 231 ASN A O 1
ATOM 1943 N N . ARG A 1 232 ? -4.685 -7.187 23.208 1.00 59.72 232 ARG A N 1
ATOM 1944 C CA . ARG A 1 232 ? -4.102 -6.457 22.073 1.00 59.72 232 ARG A CA 1
ATOM 1945 C C . ARG A 1 232 ? -4.521 -7.046 20.718 1.00 59.72 232 ARG A C 1
ATOM 1947 O O . ARG A 1 232 ? -4.148 -8.175 20.415 1.00 59.72 232 ARG A O 1
ATOM 1954 N N . LEU A 1 233 ? -5.177 -6.253 19.866 1.00 63.81 233 LEU A N 1
ATOM 1955 C CA . LEU A 1 233 ? -5.308 -6.548 18.432 1.00 63.81 233 LEU A CA 1
ATOM 1956 C C . LEU A 1 233 ? -4.015 -6.174 17.697 1.00 63.81 233 LEU A C 1
ATOM 1958 O O . LEU A 1 233 ? -3.451 -5.098 17.914 1.00 63.81 233 LEU A O 1
ATOM 1962 N N . LYS A 1 234 ? -3.553 -7.072 16.829 1.00 61.16 234 LYS A N 1
ATOM 1963 C CA . LYS A 1 234 ? -2.486 -6.823 15.859 1.00 61.16 234 LYS A CA 1
ATOM 1964 C C . LYS A 1 234 ? -3.073 -7.004 14.463 1.00 61.16 234 LYS A C 1
ATOM 1966 O O . LYS A 1 234 ? -3.741 -8.007 14.225 1.00 61.16 234 LYS A O 1
ATOM 1971 N N . PHE A 1 235 ? -2.835 -6.052 13.562 1.00 60.91 235 PHE A N 1
ATOM 1972 C CA . PHE A 1 235 ? -3.149 -6.246 12.147 1.00 60.91 235 PHE A CA 1
ATOM 1973 C C . PHE A 1 235 ? -2.006 -7.038 11.522 1.00 60.91 235 PHE A C 1
ATOM 1975 O O . PHE A 1 235 ? -0.943 -6.496 11.219 1.00 60.91 235 PHE A O 1
ATOM 1982 N N . THR A 1 236 ? -2.227 -8.342 11.400 1.00 60.28 236 THR A N 1
ATOM 1983 C CA . THR A 1 236 ? -1.326 -9.254 10.705 1.00 60.28 236 THR A CA 1
ATOM 1984 C C . THR A 1 236 ? -1.868 -9.530 9.315 1.00 60.28 236 THR A C 1
ATOM 1986 O O . THR A 1 236 ? -3.054 -9.806 9.132 1.00 60.28 236 THR A O 1
ATOM 1989 N N . VAL A 1 237 ? -0.995 -9.507 8.319 1.00 61.25 237 VAL A N 1
ATOM 1990 C CA . VAL A 1 237 ? -1.351 -9.900 6.960 1.00 61.25 237 VAL A CA 1
ATOM 1991 C C . VAL A 1 237 ? -1.362 -11.418 6.883 1.00 61.25 237 VAL A C 1
ATOM 1993 O O . VAL A 1 237 ? -0.298 -12.038 6.865 1.00 61.25 237 VAL A O 1
ATOM 1996 N N . CYS A 1 238 ? -2.555 -12.021 6.906 1.00 56.53 238 CYS A N 1
ATOM 1997 C CA . CYS A 1 238 ? -2.740 -13.480 6.909 1.00 56.53 238 CYS A CA 1
ATOM 1998 C C . CYS A 1 238 ? -1.913 -14.221 7.987 1.00 56.53 238 CYS A C 1
ATOM 2000 O O . CYS A 1 238 ? -1.596 -15.393 7.822 1.00 56.53 238 CYS A O 1
ATOM 2002 N N . GLY A 1 239 ? -1.524 -13.544 9.076 1.00 59.84 239 GLY A N 1
ATOM 2003 C CA . GLY A 1 239 ? -0.654 -14.107 10.117 1.00 59.84 239 GLY A CA 1
ATOM 2004 C C . GLY A 1 239 ? 0.850 -14.145 9.800 1.00 59.84 239 GLY A C 1
ATOM 2005 O O . GLY A 1 239 ? 1.612 -14.574 10.660 1.00 59.84 239 GLY A O 1
ATOM 2006 N N . PHE A 1 240 ? 1.296 -13.680 8.627 1.00 57.62 240 PHE A N 1
ATOM 2007 C CA . PHE A 1 240 ? 2.704 -13.760 8.204 1.00 57.62 240 PHE A CA 1
ATOM 2008 C C . PHE A 1 240 ? 3.537 -12.523 8.557 1.00 57.62 240 PHE A C 1
ATOM 2010 O O . PHE A 1 240 ? 4.701 -12.658 8.928 1.00 57.62 240 PHE A O 1
ATOM 2017 N N . TYR A 1 241 ? 2.959 -11.322 8.448 1.00 64.62 241 TYR A N 1
ATOM 2018 C CA . TYR A 1 241 ? 3.673 -10.058 8.666 1.00 64.62 241 TYR A CA 1
ATOM 2019 C C . TYR A 1 241 ? 2.840 -9.062 9.475 1.00 64.62 241 TYR A C 1
ATOM 2021 O O . TYR A 1 241 ? 1.649 -8.892 9.208 1.00 64.62 241 TYR A O 1
ATOM 2029 N N . ASP A 1 242 ? 3.481 -8.377 10.424 1.00 72.62 242 ASP A N 1
ATOM 2030 C CA . ASP A 1 242 ? 2.917 -7.207 11.105 1.00 72.62 242 ASP A CA 1
ATOM 2031 C C . ASP A 1 242 ? 3.002 -5.983 10.162 1.00 72.62 242 ASP A C 1
ATOM 2033 O O . ASP A 1 242 ? 4.064 -5.696 9.598 1.00 72.62 242 ASP A O 1
ATOM 2037 N N . LEU A 1 243 ? 1.889 -5.258 9.981 1.00 68.31 243 LEU A N 1
ATOM 2038 C CA . LEU A 1 243 ? 1.788 -4.038 9.153 1.00 68.31 243 LEU A CA 1
ATOM 2039 C C . LEU A 1 243 ? 2.372 -2.799 9.852 1.00 68.31 243 LEU A C 1
ATOM 2041 O O . LEU A 1 243 ? 1.722 -1.758 9.948 1.00 68.31 243 LEU A O 1
ATOM 2045 N N . ASP A 1 244 ? 3.610 -2.915 10.317 1.00 70.12 244 ASP A N 1
ATOM 2046 C CA . ASP A 1 244 ? 4.342 -1.841 10.987 1.00 70.12 244 ASP A CA 1
ATOM 2047 C C . ASP A 1 244 ? 5.438 -1.271 10.063 1.00 70.12 244 ASP A C 1
ATOM 2049 O O . ASP A 1 244 ? 5.736 -1.814 8.996 1.00 70.12 244 ASP A O 1
ATOM 2053 N N . HIS A 1 245 ? 6.107 -0.188 10.472 1.00 75.00 245 HIS A N 1
ATOM 2054 C CA . HIS A 1 245 ? 7.216 0.412 9.708 1.00 75.00 245 HIS A CA 1
ATOM 2055 C C . HIS A 1 245 ? 8.364 -0.566 9.382 1.00 75.00 245 HIS A C 1
ATOM 2057 O O . HIS A 1 245 ? 9.102 -0.346 8.424 1.00 75.00 245 HIS A O 1
ATOM 2063 N N . THR A 1 246 ? 8.489 -1.674 10.116 1.00 80.56 246 THR A N 1
ATOM 2064 C CA . THR A 1 246 ? 9.401 -2.788 9.805 1.00 80.56 246 THR A CA 1
ATOM 2065 C C . THR A 1 246 ? 9.165 -3.360 8.402 1.00 80.56 246 THR A C 1
ATOM 2067 O O . THR A 1 246 ? 10.120 -3.708 7.710 1.00 80.56 246 THR A O 1
ATOM 2070 N N . LEU A 1 247 ? 7.910 -3.397 7.940 1.00 79.62 247 LEU A N 1
ATOM 2071 C CA . LEU A 1 247 ? 7.559 -3.825 6.587 1.00 79.62 247 LEU A CA 1
ATOM 2072 C C . LEU A 1 247 ? 8.221 -2.931 5.529 1.00 79.62 247 LEU A C 1
ATOM 2074 O O . LEU A 1 247 ? 8.718 -3.442 4.532 1.00 79.62 247 LEU A O 1
ATOM 2078 N N . ILE A 1 248 ? 8.300 -1.617 5.762 1.00 81.50 248 ILE A N 1
ATOM 2079 C CA . ILE A 1 248 ? 8.936 -0.675 4.827 1.00 81.50 248 ILE A CA 1
ATOM 2080 C C . ILE A 1 248 ? 10.427 -0.994 4.685 1.00 81.50 248 ILE A C 1
ATOM 2082 O O . ILE A 1 248 ? 10.934 -1.059 3.568 1.00 81.50 248 ILE A O 1
ATOM 2086 N N . TYR A 1 249 ? 11.125 -1.250 5.795 1.00 83.56 249 TYR A N 1
ATOM 2087 C CA . TYR A 1 249 ? 12.538 -1.638 5.755 1.00 83.56 249 TYR A CA 1
ATOM 2088 C C . TYR A 1 249 ? 12.751 -2.961 5.012 1.00 83.56 249 TYR A C 1
ATOM 2090 O O . TYR A 1 249 ? 13.658 -3.058 4.187 1.00 83.56 249 TYR A O 1
ATOM 2098 N N . ASN A 1 250 ? 11.881 -3.950 5.238 1.00 85.31 250 ASN A N 1
ATOM 2099 C CA . ASN A 1 250 ? 11.929 -5.228 4.524 1.00 85.31 250 ASN A CA 1
ATOM 2100 C C . ASN A 1 250 ? 11.672 -5.054 3.019 1.00 85.31 250 ASN A C 1
ATOM 2102 O O . ASN A 1 250 ? 12.348 -5.676 2.202 1.00 85.31 250 ASN A O 1
ATOM 2106 N N . VAL A 1 251 ? 10.734 -4.178 2.646 1.00 86.56 251 VAL A N 1
ATOM 2107 C CA . VAL A 1 251 ? 10.442 -3.827 1.250 1.00 86.56 251 VAL A CA 1
ATOM 2108 C C . VAL A 1 251 ? 11.650 -3.169 0.587 1.00 86.56 251 VAL A C 1
ATOM 2110 O O . VAL A 1 251 ? 12.056 -3.598 -0.492 1.00 86.56 251 VAL A O 1
ATOM 2113 N N . ILE A 1 252 ? 12.263 -2.174 1.234 1.00 86.56 252 ILE A N 1
ATOM 2114 C CA . ILE A 1 252 ? 13.466 -1.506 0.717 1.00 86.56 252 ILE A C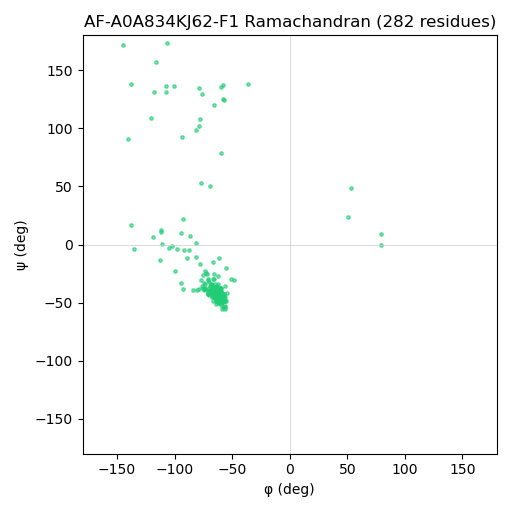A 1
ATOM 2115 C C . ILE A 1 252 ? 14.600 -2.521 0.538 1.00 86.56 252 ILE A C 1
ATOM 2117 O O . ILE A 1 252 ? 15.223 -2.559 -0.522 1.00 86.56 252 ILE A O 1
ATOM 2121 N N . GLY A 1 253 ? 14.824 -3.383 1.536 1.00 87.88 253 GLY A N 1
ATOM 2122 C CA . GLY A 1 253 ? 15.811 -4.459 1.462 1.00 87.88 253 GLY A CA 1
ATOM 2123 C C . GLY A 1 253 ? 15.559 -5.389 0.275 1.00 87.88 253 GLY A C 1
ATOM 2124 O O . GLY A 1 253 ? 16.459 -5.603 -0.530 1.00 87.88 253 GLY A O 1
ATOM 2125 N N . SER A 1 254 ? 14.319 -5.854 0.104 1.00 89.62 254 SER A N 1
ATOM 2126 C CA . SER A 1 254 ? 13.909 -6.697 -1.024 1.00 89.62 254 SER A CA 1
ATOM 2127 C C . SER A 1 254 ? 14.175 -6.028 -2.377 1.00 89.62 254 SER A C 1
ATOM 2129 O O . SER A 1 254 ? 14.739 -6.662 -3.267 1.00 89.62 254 SER A O 1
ATOM 2131 N N . ILE A 1 255 ? 13.807 -4.751 -2.542 1.00 90.38 255 ILE A N 1
ATOM 2132 C CA . ILE A 1 255 ? 14.039 -4.002 -3.789 1.00 90.38 255 ILE A CA 1
ATOM 2133 C C . ILE A 1 255 ? 15.534 -3.961 -4.109 1.00 90.38 255 ILE A C 1
ATOM 2135 O O . ILE A 1 255 ? 15.920 -4.286 -5.230 1.00 90.38 255 ILE A O 1
ATOM 2139 N N . ILE A 1 256 ? 16.371 -3.611 -3.126 1.00 89.94 256 ILE A N 1
ATOM 2140 C CA . ILE A 1 256 ? 17.827 -3.536 -3.293 1.00 89.94 256 ILE A CA 1
ATOM 2141 C C . ILE A 1 256 ? 18.399 -4.912 -3.644 1.00 89.94 256 ILE A C 1
ATOM 2143 O O . ILE A 1 256 ? 19.171 -5.023 -4.593 1.00 89.94 256 ILE A O 1
ATOM 2147 N N . THR A 1 257 ? 18.013 -5.968 -2.923 1.00 92.62 257 THR A N 1
ATOM 2148 C CA . THR A 1 257 ? 18.508 -7.329 -3.167 1.00 92.62 257 THR A CA 1
ATOM 2149 C C . THR A 1 257 ? 18.171 -7.805 -4.576 1.00 92.62 257 THR A C 1
ATOM 2151 O O . THR A 1 257 ? 19.066 -8.256 -5.292 1.00 92.62 257 THR A O 1
ATOM 2154 N N . TYR A 1 258 ? 16.915 -7.669 -5.013 1.00 88.62 258 TYR A N 1
ATOM 2155 C CA . TYR A 1 258 ? 16.528 -8.067 -6.368 1.00 88.62 258 TYR A CA 1
ATOM 2156 C C . TYR A 1 258 ? 17.204 -7.214 -7.439 1.00 88.62 258 TYR A C 1
ATOM 2158 O O . TYR A 1 258 ? 17.597 -7.747 -8.473 1.00 88.62 258 TYR A O 1
ATOM 2166 N N . LEU A 1 259 ? 17.396 -5.919 -7.188 1.00 87.50 259 LEU A N 1
ATOM 2167 C CA . LEU A 1 259 ? 18.109 -5.038 -8.105 1.00 87.50 259 LEU A CA 1
ATOM 2168 C C . LEU A 1 259 ? 19.568 -5.477 -8.264 1.00 87.50 259 LEU A C 1
ATOM 2170 O O . LEU A 1 259 ? 20.027 -5.634 -9.389 1.00 87.50 259 LEU A O 1
ATOM 2174 N N . VAL A 1 260 ? 20.274 -5.765 -7.167 1.00 88.69 260 VAL A N 1
ATOM 2175 C CA . VAL A 1 260 ? 21.652 -6.286 -7.211 1.00 88.69 260 VAL A CA 1
ATOM 2176 C C . VAL A 1 260 ? 21.725 -7.589 -8.008 1.00 88.69 260 VAL A C 1
ATOM 2178 O O . VAL A 1 260 ? 22.601 -7.731 -8.860 1.00 88.69 260 VAL A O 1
ATOM 2181 N N . ILE A 1 261 ? 20.792 -8.519 -7.781 1.00 88.81 261 ILE A N 1
ATOM 2182 C CA . ILE A 1 261 ? 20.725 -9.781 -8.533 1.00 88.81 261 ILE A CA 1
ATOM 2183 C C . ILE A 1 261 ? 20.517 -9.508 -10.028 1.00 88.81 261 ILE A C 1
ATOM 2185 O O . ILE A 1 261 ? 21.240 -10.056 -10.858 1.00 88.81 261 ILE A O 1
ATOM 2189 N N . LEU A 1 262 ? 19.559 -8.648 -10.385 1.00 84.62 262 LEU A N 1
ATOM 2190 C CA . LEU A 1 262 ? 19.265 -8.311 -11.779 1.00 84.62 262 LEU A CA 1
ATOM 2191 C C . LEU A 1 262 ? 20.43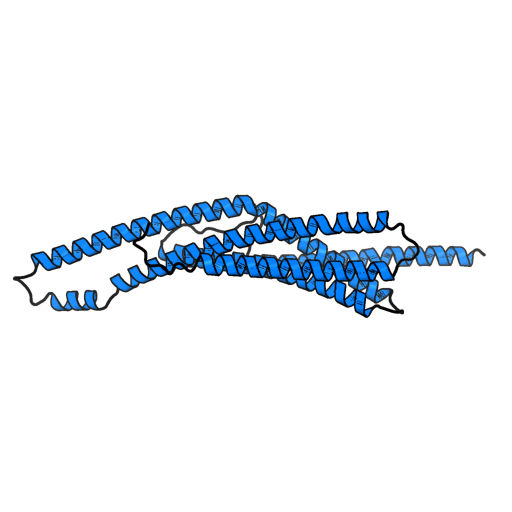9 -7.618 -12.474 1.00 84.62 262 LEU A C 1
ATOM 2193 O O . LEU A 1 262 ? 20.686 -7.893 -13.646 1.00 84.62 262 LEU A O 1
ATOM 2197 N N . LEU A 1 263 ? 21.190 -6.773 -11.766 1.00 84.50 263 LEU A N 1
ATOM 2198 C CA . LEU A 1 263 ? 22.414 -6.165 -12.290 1.00 84.50 263 LEU A CA 1
ATOM 2199 C C . LEU A 1 263 ? 23.485 -7.228 -12.573 1.00 84.50 263 LEU A C 1
ATOM 2201 O O . LEU A 1 263 ? 23.984 -7.320 -13.691 1.00 84.50 263 LEU A O 1
ATOM 2205 N N . GLN A 1 264 ? 23.776 -8.092 -11.596 1.00 84.62 264 GLN A N 1
ATOM 2206 C CA . GLN A 1 264 ? 24.786 -9.151 -11.736 1.00 84.62 264 GLN A CA 1
ATOM 2207 C C . GLN A 1 264 ? 24.445 -10.162 -12.840 1.00 84.62 264 GLN A C 1
ATOM 2209 O O . GLN A 1 264 ? 25.330 -10.657 -13.540 1.00 84.62 264 GLN A O 1
ATOM 2214 N N . VAL A 1 265 ? 23.162 -10.501 -12.993 1.00 81.69 265 VAL A N 1
ATOM 2215 C CA . VAL A 1 265 ? 22.688 -11.393 -14.058 1.00 81.69 265 VAL A CA 1
ATOM 2216 C C . VAL A 1 265 ? 22.653 -10.666 -15.405 1.00 81.69 265 VAL A C 1
ATOM 2218 O O . VAL A 1 265 ? 23.004 -11.266 -16.419 1.00 81.69 265 VAL A O 1
ATOM 2221 N N . GLY A 1 266 ? 22.282 -9.384 -15.422 1.00 68.75 266 GLY A N 1
ATOM 2222 C CA . GLY A 1 266 ? 22.149 -8.557 -16.624 1.00 68.75 266 GLY A CA 1
ATOM 2223 C C . GLY A 1 266 ? 23.460 -8.276 -17.367 1.00 68.75 266 GLY A C 1
ATOM 2224 O O . GLY A 1 266 ? 23.433 -8.093 -18.585 1.00 68.75 266 GLY A O 1
ATOM 2225 N N . ASP A 1 267 ? 24.608 -8.319 -16.687 1.00 63.62 267 ASP A N 1
ATOM 2226 C CA . ASP A 1 267 ? 25.926 -8.147 -17.321 1.00 63.62 267 ASP A CA 1
ATOM 2227 C C . ASP A 1 267 ? 26.392 -9.383 -18.113 1.00 63.62 267 ASP A C 1
ATOM 2229 O O . ASP A 1 267 ? 27.130 -9.272 -19.100 1.00 63.62 267 ASP A O 1
ATOM 2233 N N . LYS A 1 268 ? 25.920 -10.582 -17.747 1.00 57.44 268 LYS A N 1
ATOM 2234 C CA . LYS A 1 268 ? 26.299 -11.834 -18.422 1.00 57.44 268 LYS A CA 1
ATOM 2235 C C . LYS A 1 268 ? 25.889 -11.896 -19.907 1.00 57.44 268 LYS A C 1
ATOM 2237 O O . LYS A 1 268 ? 26.767 -12.199 -20.719 1.00 57.44 268 LYS A O 1
ATOM 2242 N N . PRO A 1 269 ? 24.643 -11.585 -20.326 1.00 52.34 269 PRO A N 1
ATOM 2243 C CA . PRO A 1 269 ? 24.247 -11.673 -21.735 1.00 52.34 269 PRO A CA 1
ATOM 2244 C C . PRO A 1 269 ? 24.951 -10.652 -22.645 1.00 52.34 269 PRO A C 1
ATOM 2246 O O . PRO A 1 269 ? 25.218 -10.975 -23.801 1.00 52.34 269 PRO A O 1
ATOM 2249 N N . LYS A 1 270 ? 25.333 -9.465 -22.142 1.00 54.25 270 LYS A N 1
ATOM 2250 C CA . LYS A 1 270 ? 26.081 -8.458 -22.928 1.00 54.25 270 LYS A CA 1
ATOM 2251 C C . LYS A 1 270 ? 27.491 -8.931 -23.287 1.00 54.25 270 LYS A C 1
ATOM 2253 O O . LYS A 1 270 ? 27.931 -8.746 -24.420 1.00 54.25 270 LYS A O 1
ATOM 2258 N N . SER A 1 271 ? 28.180 -9.587 -22.351 1.00 54.97 271 SER A N 1
ATOM 2259 C CA . SER A 1 271 ? 29.503 -10.170 -22.619 1.00 54.97 271 SER A CA 1
ATOM 2260 C C . SER A 1 271 ? 29.432 -11.335 -23.613 1.00 54.97 271 SER A C 1
ATOM 2262 O O . SER A 1 271 ? 30.273 -11.446 -24.502 1.00 54.97 271 SER A O 1
ATOM 2264 N N . LEU A 1 272 ? 28.390 -12.167 -23.522 1.00 54.78 272 LEU A N 1
ATOM 2265 C CA . LEU A 1 272 ? 28.210 -13.331 -24.388 1.00 54.78 272 LEU A CA 1
ATOM 2266 C C . LEU A 1 272 ? 27.847 -12.918 -25.823 1.00 54.78 272 LEU A C 1
ATOM 2268 O O . LEU A 1 272 ? 28.401 -13.466 -26.774 1.00 54.78 272 LEU A O 1
ATOM 2272 N N . PHE A 1 273 ? 26.992 -11.903 -25.988 1.00 54.16 273 PHE A N 1
ATOM 2273 C CA . PHE A 1 273 ? 26.663 -11.333 -27.297 1.00 54.16 273 PHE A CA 1
ATOM 2274 C C . PHE A 1 273 ? 27.891 -10.693 -27.964 1.00 54.16 273 PHE A C 1
ATOM 2276 O O . PHE A 1 273 ? 28.216 -11.038 -29.099 1.00 54.16 273 PHE A O 1
ATOM 2283 N N . ASN A 1 274 ? 28.646 -9.857 -27.239 1.00 54.28 274 ASN A N 1
ATOM 2284 C CA . ASN A 1 274 ? 29.860 -9.228 -27.772 1.00 54.28 274 ASN A CA 1
ATOM 2285 C C . ASN A 1 274 ? 30.942 -10.251 -28.152 1.00 54.28 274 ASN A C 1
ATOM 2287 O O . ASN A 1 274 ? 31.574 -10.111 -29.197 1.00 54.28 274 ASN A O 1
ATOM 2291 N N . ASN A 1 275 ? 31.119 -11.315 -27.362 1.00 54.47 275 ASN A N 1
ATOM 2292 C CA . ASN A 1 275 ? 32.075 -12.383 -27.671 1.00 54.47 275 ASN A CA 1
ATOM 2293 C C . ASN A 1 275 ? 31.654 -13.213 -28.894 1.00 54.47 275 ASN A C 1
ATOM 2295 O O . ASN A 1 275 ? 32.505 -13.657 -29.664 1.00 54.47 275 ASN A O 1
ATOM 2299 N N . THR A 1 276 ? 30.349 -13.407 -29.101 1.00 59.00 276 THR A N 1
ATOM 2300 C CA . THR A 1 276 ? 29.828 -14.137 -30.267 1.00 59.00 276 THR A CA 1
ATOM 2301 C C . THR A 1 276 ? 30.002 -13.318 -31.547 1.00 59.00 276 THR A C 1
ATOM 2303 O O . THR A 1 276 ? 30.457 -13.853 -32.555 1.00 59.00 276 THR A O 1
ATOM 2306 N N . VAL A 1 277 ? 29.733 -12.009 -31.493 1.00 58.31 277 VAL A N 1
ATOM 2307 C CA . VAL A 1 277 ? 29.963 -11.082 -32.613 1.00 58.31 277 VAL A CA 1
ATOM 2308 C C . VAL A 1 277 ? 31.457 -10.971 -32.938 1.00 58.31 277 VAL A C 1
ATOM 2310 O O . VAL A 1 277 ? 31.832 -11.116 -34.098 1.00 58.31 277 VAL A O 1
ATOM 2313 N N . HIS A 1 278 ? 32.321 -10.823 -31.928 1.00 60.12 278 HIS A N 1
ATOM 2314 C CA . HIS A 1 278 ? 33.774 -10.745 -32.118 1.00 60.12 278 HIS A CA 1
ATOM 2315 C C . HIS A 1 278 ? 34.366 -12.025 -32.744 1.00 60.12 278 HIS A C 1
ATOM 2317 O O . HIS A 1 278 ? 35.243 -11.951 -33.605 1.00 60.12 278 HIS A O 1
ATOM 2323 N N . ASN A 1 279 ? 33.871 -13.207 -32.357 1.00 58.97 279 ASN A N 1
ATOM 2324 C CA . ASN A 1 279 ? 34.308 -14.493 -32.920 1.00 58.97 279 ASN A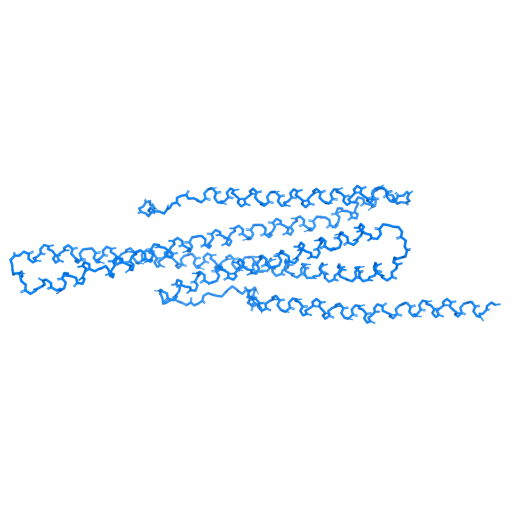 CA 1
ATOM 2325 C C . ASN A 1 279 ? 33.817 -14.748 -34.353 1.00 58.97 279 ASN A C 1
ATOM 2327 O O . ASN A 1 279 ? 34.423 -15.538 -35.076 1.00 58.97 279 ASN A O 1
ATOM 2331 N N . LEU A 1 280 ? 32.718 -14.113 -34.763 1.00 60.78 280 LEU A N 1
ATOM 2332 C CA . LEU A 1 280 ? 32.235 -14.161 -36.142 1.00 60.78 280 LEU A CA 1
ATOM 2333 C C . LEU A 1 280 ? 33.044 -13.217 -37.039 1.00 60.78 280 LEU A C 1
ATOM 2335 O O . LEU A 1 280 ? 33.389 -13.592 -38.154 1.00 60.78 280 LEU A O 1
ATOM 2339 N N . THR A 1 281 ? 33.421 -12.039 -36.535 1.00 58.72 281 THR A N 1
ATOM 2340 C CA . THR A 1 281 ? 34.265 -11.082 -37.269 1.00 58.72 281 THR A CA 1
ATOM 2341 C C . THR A 1 281 ? 35.734 -11.492 -37.371 1.00 58.72 281 THR A C 1
ATOM 2343 O O . THR A 1 281 ? 36.407 -11.036 -38.281 1.00 58.72 281 THR A O 1
ATOM 2346 N N . SER A 1 282 ? 36.247 -12.345 -36.476 1.00 59.81 282 SER A N 1
ATOM 2347 C CA . SER A 1 282 ? 37.634 -12.844 -36.542 1.00 59.81 282 SER A CA 1
ATOM 2348 C C . SER A 1 282 ? 37.816 -14.097 -37.412 1.00 59.81 282 SER A C 1
ATOM 2350 O O . SER A 1 282 ? 38.940 -14.571 -37.573 1.00 59.81 282 SER A O 1
ATOM 2352 N N . ARG A 1 283 ? 36.718 -14.662 -37.935 1.00 51.50 283 ARG A N 1
ATOM 2353 C CA . ARG A 1 283 ? 36.705 -15.834 -38.829 1.00 51.50 283 ARG A CA 1
ATOM 2354 C C . ARG A 1 283 ? 36.433 -15.493 -40.302 1.00 51.50 283 ARG A C 1
ATOM 2356 O O . ARG A 1 283 ? 36.451 -16.412 -41.119 1.00 51.50 283 ARG A O 1
ATOM 2363 N N . MET A 1 284 ? 36.174 -14.225 -40.621 1.00 46.00 284 MET A N 1
ATOM 2364 C CA . MET A 1 284 ? 36.226 -13.675 -41.985 1.00 46.00 284 MET A CA 1
ATOM 2365 C C . MET A 1 284 ? 37.602 -13.070 -42.236 1.00 46.00 284 MET A C 1
ATOM 2367 O O . MET A 1 284 ? 38.075 -13.195 -43.384 1.00 46.00 284 MET A O 1
#

Secondary structure (DSSP, 8-state):
---------HHHHHHHHHHHHHHHHHHHHHHHHHHHHHHHTT-SSS-HHHHHHHHHHHHHHHHHHHHHHHHHHHHHHHHHHHHHHHHHHHHHHHHHHT-HHHHHHHHSGGG-SSSHHHHHHHHHHHHHHHHHHHHHHHHHHHHHHHHHHHHHHHHHHHHHHHHHHHHHHHHHHHHHHHHHHHH--STTHHHHHHHHHHHHHHHHHHHHHHHHHHHHHHHHHHHHHHHHT-PPP--EETTTEE-SHHHHHHHHHHHHHHHHHHHHHHHHHHHHHHHHHHHHHT--

Foldseek 3Di:
DPPPPDPPCPVVVLVVLVVVLVVVVVVVVVVLVVVLVVVVVPDPDDDPVVSVVVSCVVVPVVVVLSVLLSVLLSLLVVLLVVLVSLVVVVVVLVCVVVDCVVVVVVVCVVDDPDPPPVVVVVVVVVVVVSVVVVVVSVVVLVVSLVVVVVSLVVCLQVVVVSLVVLLVQLLVLVLVLVVLVVPDPDDDSVVSNVVSVVSNVVSVVSLVVSLVSQVSSQVSSVVVCVVVVDDRDFSHRNVPDGSHCVVVVVSVVVSVVVNVVCVVVVVVVVVVVVVVVVVVVVVD

Sequence (284 aa):
MDELKVPENYASLSRYQCIVGVFLSFLILGLYLGEALSLYEVESCIDNYLILMIYCVYFNPLIVMMISDFTFLFWIRYIRIKFVQLNAVLQSMLTTINSPQHKRVLKMKDNWEDDSSLSTHYGTYKAYENLAKLKRVKQIHLELMKCASILNEAYGLQMLISIFSSVTYITTTFYNLYFTFLINKYYNWIKELYVHFYYIFYYGIKVFALTNICQTTITEIRDFMYQSIQNRLKFTVCGFYDLDHTLIYNVIGSIITYLVILLQVGDKPKSLFNNTVHNLTSRM

Organism: Vespula vulgaris (NCBI:txid7454)

Mean predicted aligned error: 13.97 Å

InterPro domains:
  IPR013604 7TM chemosensory receptor [PF08395] (23-265)